Protein 7UJ2 (pdb70)

B-factor: mean 31.35, std 25.05, range [8.03, 172.97]

Foldseek 3Di:
DPVVVLVVLLVQLVVLLVLLVVLLVLLVVLQVLLVCAQWDQDPVRDTDGHWFACQVSVVVNLVSLVVSLVSLVPDDHVVLHVLSVQLNVLSVVLSVLLVVVCVQRVDGGRGNLLVCLNGPCPCPPHSRNVSSVVSSVSSVVSNVVSVVSSVVSVVVVD/DVVVLVVLQVVLVVQLVLLVVLLVLLVVLQVLLVCAQWDADPVGDTDGNWQACQVSLVVNLVSLVVSLVSLVPHPPCVVLSVQLNVLSVVLSVLLVVVCVQRVDGRRGNVLSCLNRHAPPPPHSRNVSSVSSSVSSVVSSVVSVVSNVVSVVVVPDD

Structure (mmCIF, N/CA/C/O backbone):
data_7UJ2
#
_entry.id   7UJ2
#
_cell.length_a   42.931
_cell.length_b   44.085
_cell.length_c   68.806
_cell.angle_alpha   90.000
_cell.angle_beta   103.830
_cell.angle_gamma   90.000
#
_symmetry.space_group_name_H-M   'P 1 21 1'
#
loop_
_entity.id
_entity.type
_entity.pdbx_description
1 polymer 'Outer surface protein C'
2 non-polymer 'CHLORIDE ION'
3 non-polymer 1,2-ETHANEDIOL
4 water water
#
loop_
_atom_site.group_PDB
_atom_site.id
_atom_site.type_symbol
_atom_site.label_atom_id
_atom_site.label_alt_id
_atom_site.label_comp_id
_atom_site.label_asym_id
_atom_site.label_entity_id
_atom_site.label_seq_id
_atom_site.pdbx_PDB_ins_code
_atom_site.Cartn_x
_atom_site.Cartn_y
_atom_site.Cartn_z
_atom_site.occupancy
_atom_site.B_iso_or_equiv
_atom_site.auth_seq_id
_atom_site.auth_comp_id
_atom_site.auth_asym_id
_atom_site.auth_atom_id
_atom_site.pdbx_PDB_model_num
ATOM 1 N N . PRO A 1 3 ? -43.851 -18.837 4.535 1.00 78.66 40 PRO A N 1
ATOM 2 C CA . PRO A 1 3 ? -42.466 -18.628 4.112 1.00 67.30 40 PRO A CA 1
ATOM 3 C C . PRO A 1 3 ? -41.644 -17.952 5.199 1.00 59.65 40 PRO A C 1
ATOM 4 O O . PRO A 1 3 ? -42.001 -16.855 5.624 1.00 60.45 40 PRO A O 1
ATOM 15 N N . ASN A 1 4 ? -40.584 -18.599 5.669 1.00 59.95 41 ASN A N 1
ATOM 16 C CA . ASN A 1 4 ? -39.688 -17.969 6.639 1.00 53.05 41 ASN A CA 1
ATOM 17 C C . ASN A 1 4 ? -38.859 -16.925 5.901 1.00 45.28 41 ASN A C 1
ATOM 18 O O . ASN A 1 4 ? -37.876 -17.250 5.234 1.00 34.34 41 ASN A O 1
ATOM 29 N N . LEU A 1 5 ? -39.261 -15.656 6.027 1.00 44.62 42 LEU A N 1
ATOM 30 C CA . LEU A 1 5 ? -38.663 -14.600 5.218 1.00 33.65 42 LEU A CA 1
ATOM 31 C C . LEU A 1 5 ? -37.238 -14.282 5.649 1.00 27.39 42 LEU A C 1
ATOM 32 O O . LEU A 1 5 ? -36.425 -13.898 4.814 1.00 25.89 42 LEU A O 1
ATOM 48 N N . THR A 1 6 ? -36.898 -14.442 6.926 1.00 29.52 43 THR A N 1
ATOM 49 C CA . THR A 1 6 ? -35.516 -14.208 7.339 1.00 27.81 43 THR A CA 1
ATOM 50 C C . THR A 1 6 ? -34.574 -15.205 6.677 1.00 28.88 43 THR A C 1
ATOM 51 O O . THR A 1 6 ? -33.532 -14.838 6.105 1.00 28.77 43 THR A O 1
ATOM 62 N N . GLU A 1 7 ? -34.928 -16.479 6.748 1.00 26.04 44 GLU A N 1
ATOM 63 C CA . GLU A 1 7 ? -34.082 -17.517 6.189 1.00 27.96 44 GLU A CA 1
ATOM 64 C C . GLU A 1 7 ? -34.063 -17.465 4.659 1.00 23.79 44 GLU A C 1
ATOM 65 O O . GLU A 1 7 ? -33.004 -17.647 4.059 1.00 26.45 44 GLU A O 1
ATOM 77 N N . ILE A 1 8 ? -35.208 -17.195 4.015 1.00 28.62 45 ILE A N 1
ATOM 78 C CA . ILE A 1 8 ? -35.193 -17.027 2.558 1.00 27.68 45 ILE A CA 1
ATOM 79 C C . ILE A 1 8 ? -34.313 -15.838 2.170 1.00 23.80 45 ILE A C 1
ATOM 80 O O . ILE A 1 8 ? -33.556 -15.895 1.200 1.00 24.66 45 ILE A O 1
ATOM 96 N N A SER A 1 9 ? -34.370 -14.749 2.936 0.44 25.13 46 SER A N 1
ATOM 97 N N B SER A 1 9 ? -34.389 -14.738 2.932 0.56 22.49 46 SER A N 1
ATOM 98 C CA A SER A 1 9 ? -33.524 -13.599 2.632 0.44 22.92 46 SER A CA 1
ATOM 99 C CA B SER A 1 9 ? -33.527 -13.580 2.691 0.56 24.06 46 SER A CA 1
ATOM 100 C C A SER A 1 9 ? -32.043 -13.965 2.668 0.44 23.31 46 SER A C 1
ATOM 101 C C B SER A 1 9 ? -32.054 -13.962 2.680 0.56 22.50 46 SER A C 1
ATOM 102 O O A SER A 1 9 ? -31.258 -13.525 1.816 0.44 19.92 46 SER A O 1
ATOM 103 O O B SER A 1 9 ? -31.285 -13.519 1.817 0.56 23.25 46 SER A O 1
ATOM 118 N N . LYS A 1 10 ? -31.634 -14.772 3.644 1.00 23.91 47 LYS A N 1
ATOM 119 C CA . LYS A 1 10 ? -30.243 -15.185 3.700 1.00 21.00 47 LYS A CA 1
ATOM 120 C C . LYS A 1 10 ? -29.885 -16.093 2.537 1.00 22.47 47 LYS A C 1
ATOM 121 O O . LYS A 1 10 ? -28.804 -15.964 1.969 1.00 22.89 47 LYS A O 1
ATOM 140 N N . LYS A 1 11 ? -30.781 -17.002 2.150 1.00 24.89 48 LYS A N 1
ATOM 141 C CA . LYS A 1 11 ? -30.488 -17.841 0.988 1.00 24.48 48 LYS A CA 1
ATOM 142 C C . LYS A 1 11 ? -30.340 -17.001 -0.278 1.00 21.89 48 LYS A C 1
ATOM 143 O O . LYS A 1 11 ? -29.476 -17.274 -1.138 1.00 21.87 48 LYS A O 1
ATOM 162 N N . ILE A 1 12 ? -31.201 -15.993 -0.445 1.00 21.00 49 ILE A N 1
ATOM 163 C CA . ILE A 1 12 ? -31.081 -15.129 -1.625 1.00 19.34 49 ILE A CA 1
ATOM 164 C C . ILE A 1 12 ? -29.743 -14.399 -1.600 1.00 18.91 49 ILE A C 1
ATOM 165 O O . ILE A 1 12 ? -29.023 -14.352 -2.616 1.00 17.99 49 ILE A O 1
ATOM 181 N N . THR A 1 13 ? -29.388 -13.803 -0.453 1.00 21.16 50 THR A N 1
ATOM 182 C CA . THR A 1 13 ? -28.123 -13.067 -0.358 1.00 20.09 50 THR A CA 1
ATOM 183 C C . THR A 1 13 ? -26.937 -13.968 -0.677 1.00 19.53 50 THR A C 1
ATOM 184 O O . THR A 1 13 ? -26.029 -13.588 -1.427 1.00 21.83 50 THR A O 1
ATOM 195 N N . ASP A 1 14 ? -26.897 -15.150 -0.071 1.00 21.33 51 ASP A N 1
ATOM 196 C CA . ASP A 1 14 ? -25.772 -16.051 -0.303 1.00 21.03 51 ASP A CA 1
ATOM 197 C C . ASP A 1 14 ? -25.733 -16.530 -1.748 1.00 21.73 51 ASP A C 1
ATOM 198 O O . ASP A 1 14 ? -24.656 -16.600 -2.347 1.00 20.97 51 ASP A O 1
ATOM 207 N N . SER A 1 15 ? -26.890 -16.884 -2.321 1.00 21.01 52 SER A N 1
ATOM 208 C CA . SER A 1 15 ? -26.898 -17.321 -3.719 1.00 20.92 52 SER A CA 1
ATOM 209 C C . SER A 1 15 ? -26.484 -16.183 -4.645 1.00 19.65 52 SER A C 1
ATOM 210 O O . SER A 1 15 ? -25.785 -16.416 -5.633 1.00 20.88 52 SER A O 1
ATOM 218 N N . ASN A 1 16 ? -26.876 -14.942 -4.354 1.00 18.99 53 ASN A N 1
ATOM 219 C CA . ASN A 1 16 ? -26.451 -13.832 -5.207 1.00 20.33 53 ASN A CA 1
ATOM 220 C C . ASN A 1 16 ? -24.945 -13.664 -5.132 1.00 24.56 53 ASN A C 1
ATOM 221 O O . ASN A 1 16 ? -24.287 -13.374 -6.137 1.00 21.40 53 ASN A O 1
ATOM 232 N N . ALA A 1 17 ? -24.374 -13.834 -3.934 1.00 20.74 54 ALA A N 1
ATOM 233 C CA . ALA A 1 17 ? -22.938 -13.660 -3.784 1.00 19.72 54 ALA A CA 1
ATOM 234 C C . ALA A 1 17 ? -22.151 -14.709 -4.571 1.00 20.42 54 ALA A C 1
ATOM 235 O O . ALA A 1 17 ? -21.117 -14.385 -5.178 1.00 21.21 54 ALA A O 1
ATOM 242 N N . VAL A 1 18 ? -22.595 -15.969 -4.555 1.00 19.50 55 VAL A N 1
ATOM 243 C CA . VAL A 1 18 ? -21.963 -16.990 -5.392 1.00 20.72 55 VAL A CA 1
ATOM 244 C C . VAL A 1 18 ? -22.105 -16.644 -6.859 1.00 22.42 55 VAL A C 1
ATOM 245 O O . VAL A 1 18 ? -21.147 -16.726 -7.630 1.00 19.53 55 VAL A O 1
ATOM 258 N N . LEU A 1 19 ? -23.316 -16.298 -7.276 1.00 23.06 56 LEU A N 1
ATOM 259 C CA . LEU A 1 19 ? -23.553 -16.036 -8.679 1.00 21.09 56 LEU A CA 1
ATOM 260 C C . LEU A 1 19 ? -22.723 -14.857 -9.154 1.00 19.01 56 LEU A C 1
ATOM 261 O O . LEU A 1 19 ? -22.175 -14.889 -10.267 1.00 22.37 56 LEU A O 1
ATOM 277 N N . LEU A 1 20 ? -22.556 -13.832 -8.324 1.00 19.40 57 LEU A N 1
ATOM 278 C CA . LEU A 1 20 ? -21.723 -12.695 -8.706 1.00 20.81 57 LEU A CA 1
ATOM 279 C C . LEU A 1 20 ? -20.288 -13.127 -8.956 1.00 19.56 57 LEU A C 1
ATOM 280 O O . LEU A 1 20 ? -19.638 -12.673 -9.909 1.00 19.40 57 LEU A O 1
ATOM 296 N N . ALA A 1 21 ? -19.763 -13.984 -8.092 1.00 18.15 58 ALA A N 1
ATOM 297 C CA . ALA A 1 21 ? -18.387 -14.427 -8.247 1.00 18.95 58 ALA A CA 1
ATOM 298 C C . ALA A 1 21 ? -18.226 -15.295 -9.488 1.00 16.58 58 ALA A C 1
ATOM 299 O O . ALA A 1 21 ? -17.229 -15.179 -10.210 1.00 18.61 58 ALA A O 1
ATOM 306 N N . VAL A 1 22 ? -19.210 -16.153 -9.771 1.00 17.24 59 VAL A N 1
ATOM 307 C CA . VAL A 1 22 ? -19.189 -16.957 -10.986 1.00 15.76 59 VAL A CA 1
ATOM 308 C C . VAL A 1 22 ? -19.240 -16.056 -12.218 1.00 18.85 59 VAL A C 1
ATOM 309 O O . VAL A 1 22 ? -18.490 -16.268 -13.183 1.00 17.79 59 VAL A O 1
ATOM 322 N N . LYS A 1 23 ? -20.093 -15.023 -12.200 1.00 17.01 60 LYS A N 1
ATOM 323 C CA . LYS A 1 23 ? -20.217 -14.112 -13.334 1.00 19.08 60 LYS A CA 1
ATOM 324 C C . LYS A 1 23 ? -18.899 -13.381 -13.580 1.00 16.59 60 LYS A C 1
ATOM 325 O O . LYS A 1 23 ? -18.521 -13.091 -14.727 1.00 18.40 60 LYS A O 1
ATOM 344 N N . GLU A 1 24 ? -18.199 -13.027 -12.510 1.00 16.17 61 GLU A N 1
ATOM 345 C CA . GLU A 1 24 ? -16.908 -12.362 -12.688 1.00 16.37 61 GLU A CA 1
ATOM 346 C C . GLU A 1 24 ? -15.902 -13.293 -13.362 1.00 14.36 61 GLU A C 1
ATOM 347 O O . GLU A 1 24 ? -15.177 -12.885 -14.276 1.00 15.70 61 GLU A O 1
ATOM 359 N N . VAL A 1 25 ? -15.864 -14.569 -12.952 1.00 15.37 62 VAL A N 1
ATOM 360 C CA . VAL A 1 25 ? -14.964 -15.513 -13.613 1.00 17.42 62 VAL A CA 1
ATOM 361 C C . VAL A 1 25 ? -15.367 -15.728 -15.068 1.00 15.01 62 VAL A C 1
ATOM 362 O O . VAL A 1 25 ? -14.496 -15.818 -15.956 1.00 14.82 62 VAL A O 1
ATOM 375 N N . GLU A 1 26 ? -16.672 -15.820 -15.368 1.00 15.33 63 GLU A N 1
ATOM 376 C CA . GLU A 1 26 ? -17.112 -15.982 -16.759 1.00 20.25 63 GLU A CA 1
ATOM 377 C C . GLU A 1 26 ? -16.687 -14.793 -17.612 1.00 16.37 63 GLU A C 1
ATOM 378 O O . GLU A 1 26 ? -16.290 -14.957 -18.783 1.00 18.15 63 GLU A O 1
ATOM 390 N N . ALA A 1 27 ? -16.741 -13.597 -17.046 1.00 14.80 64 ALA A N 1
ATOM 391 C CA . ALA A 1 27 ? -16.357 -12.408 -17.776 1.00 14.46 64 ALA A CA 1
ATOM 392 C C . ALA A 1 27 ? -14.859 -12.401 -18.019 1.00 13.23 64 ALA A C 1
ATOM 393 O O . ALA A 1 27 ? -14.404 -11.962 -19.072 1.00 15.10 64 ALA A O 1
ATOM 400 N N . LEU A 1 28 ? -14.074 -12.868 -17.051 1.00 13.91 65 LEU A N 1
ATOM 401 C CA . LEU A 1 28 ? -12.643 -12.969 -17.307 1.00 12.96 65 LEU A CA 1
ATOM 402 C C . LEU A 1 28 ? -12.362 -13.952 -18.428 1.00 14.19 65 LEU A C 1
ATOM 403 O O . LEU A 1 28 ? -11.459 -13.721 -19.242 1.00 15.35 65 LEU A O 1
ATOM 419 N N . LEU A 1 29 ? -13.097 -15.054 -18.492 1.00 15.49 66 LEU A N 1
ATOM 420 C CA . LEU A 1 29 ? -12.956 -15.966 -19.626 1.00 15.12 66 LEU A CA 1
ATOM 421 C C . LEU A 1 29 ? -13.336 -15.280 -20.930 1.00 16.48 66 LEU A C 1
ATOM 422 O O . LEU A 1 29 ? -12.634 -15.432 -21.956 1.00 15.97 66 LEU A O 1
ATOM 438 N N . SER A 1 30 ? -14.413 -14.489 -20.925 1.00 14.46 67 SER A N 1
ATOM 439 C CA . SER A 1 30 ? -14.804 -13.726 -22.101 1.00 15.97 67 SER A CA 1
ATOM 440 C C . SER A 1 30 ? -13.694 -12.800 -22.552 1.00 13.92 67 SER A C 1
ATOM 441 O O . SER A 1 30 ? -13.477 -12.615 -23.756 1.00 16.87 67 SER A O 1
ATOM 449 N N . SER A 1 31 ? -12.939 -12.240 -21.603 1.00 14.13 68 SER A N 1
ATOM 450 C CA . SER A 1 31 ? -11.871 -11.326 -21.974 1.00 12.04 68 SER A CA 1
ATOM 451 C C . SER A 1 31 ? -10.791 -12.052 -22.757 1.00 11.92 68 SER A C 1
ATOM 452 O O . SER A 1 31 ? -10.169 -11.440 -23.653 1.00 11.92 68 SER A O 1
ATOM 460 N N . ILE A 1 32 ? -10.556 -13.334 -22.461 1.00 11.25 69 ILE A N 1
ATOM 461 C CA . ILE A 1 32 ? -9.572 -14.112 -23.235 1.00 10.94 69 ILE A CA 1
ATOM 462 C C . ILE A 1 32 ? -10.066 -14.333 -24.651 1.00 12.00 69 ILE A C 1
ATOM 463 O O . ILE A 1 32 ? -9.249 -14.300 -25.589 1.00 10.91 69 ILE A O 1
ATOM 479 N N . ASP A 1 33 ? -11.358 -14.536 -24.859 1.00 13.28 70 ASP A N 1
ATOM 480 C CA . ASP A 1 33 ? -11.893 -14.602 -26.222 1.00 13.13 70 ASP A CA 1
ATOM 481 C C . ASP A 1 33 ? -11.665 -13.277 -26.986 1.00 12.93 70 ASP A C 1
ATOM 482 O O . ASP A 1 33 ? -11.396 -13.286 -28.193 1.00 15.45 70 ASP A O 1
ATOM 491 N N . GLU A 1 34 ? -11.803 -12.136 -26.299 1.00 14.39 71 GLU A N 1
ATOM 492 C CA . GLU A 1 34 ? -11.486 -10.859 -26.920 1.00 12.96 71 GLU A CA 1
ATOM 493 C C . GLU A 1 34 ? -10.017 -10.759 -27.256 1.00 15.32 71 GLU A C 1
ATOM 494 O O . GLU A 1 34 ? -9.643 -10.234 -28.328 1.00 16.32 71 GLU A O 1
ATOM 506 N N . LEU A 1 35 ? -9.137 -11.187 -26.341 1.00 13.53 72 LEU A N 1
ATOM 507 C CA . LEU A 1 35 ? -7.720 -11.172 -26.649 1.00 12.93 72 LEU A CA 1
ATOM 508 C C . LEU A 1 35 ? -7.448 -11.973 -27.900 1.00 13.38 72 LEU A C 1
ATOM 509 O O . LEU A 1 35 ? -6.554 -11.640 -28.699 1.00 13.83 72 LEU A O 1
ATOM 525 N N . ALA A 1 36 ? -8.141 -13.083 -28.073 1.00 11.68 73 ALA A N 1
ATOM 526 C CA . ALA A 1 36 ? -7.851 -13.928 -29.217 1.00 12.03 73 ALA A CA 1
ATOM 527 C C . ALA A 1 36 ? -8.163 -13.198 -30.525 1.00 13.41 73 ALA A C 1
ATOM 528 O O . ALA A 1 36 ? -7.530 -13.497 -31.532 1.00 12.67 73 ALA A O 1
ATOM 535 N N . LYS A 1 37 ? -9.098 -12.253 -30.521 1.00 13.36 74 LYS A N 1
ATOM 536 C CA . LYS A 1 37 ? -9.407 -11.450 -31.710 1.00 12.38 74 LYS A CA 1
ATOM 537 C C . LYS A 1 37 ? -8.252 -10.532 -32.088 1.00 12.34 74 LYS A C 1
ATOM 538 O O . LYS A 1 37 ? -8.186 -10.076 -33.242 1.00 14.13 74 LYS A O 1
ATOM 557 N N . ALA A 1 38 ? -7.335 -10.283 -31.160 1.00 11.05 75 ALA A N 1
ATOM 558 C CA . ALA A 1 38 ? -6.209 -9.397 -31.386 1.00 10.85 75 ALA A CA 1
ATOM 559 C C . ALA A 1 38 ? -4.934 -10.124 -31.772 1.00 10.26 75 ALA A C 1
ATOM 560 O O . ALA A 1 38 ? -3.904 -9.462 -31.987 1.00 10.17 75 ALA A O 1
ATOM 567 N N . ILE A 1 39 ? -4.991 -11.447 -31.912 1.00 9.05 76 ILE A N 1
ATOM 568 C CA . ILE A 1 39 ? -3.824 -12.189 -32.378 1.00 8.95 76 ILE A CA 1
ATOM 569 C C . ILE A 1 39 ? -3.374 -11.648 -33.725 1.00 10.00 76 ILE A C 1
ATOM 570 O O . ILE A 1 39 ? -4.178 -11.532 -34.652 1.00 10.71 76 ILE A O 1
ATOM 586 N N . GLY A 1 40 ? -2.097 -11.295 -33.822 1.00 11.50 77 GLY A N 1
ATOM 587 C CA . GLY A 1 40 ? -1.541 -10.802 -35.070 1.00 11.28 77 GLY A CA 1
ATOM 588 C C . GLY A 1 40 ? -2.069 -9.456 -35.487 1.00 11.58 77 GLY A C 1
ATOM 589 O O . GLY A 1 40 ? -2.074 -9.149 -36.709 1.00 12.79 77 GLY A O 1
ATOM 593 N N . LYS A 1 41 ? -2.535 -8.666 -34.538 1.00 10.18 78 LYS A N 1
ATOM 594 C CA . LYS A 1 41 ? -3.152 -7.374 -34.826 1.00 9.63 78 LYS A CA 1
ATOM 595 C C . LYS A 1 41 ? -2.499 -6.210 -34.075 1.00 9.59 78 LYS A C 1
ATOM 596 O O . LYS A 1 41 ? -1.743 -6.352 -33.110 1.00 11.62 78 LYS A O 1
ATOM 615 N N . LYS A 1 42 ? -2.792 -5.013 -34.592 1.00 10.43 79 LYS A N 1
ATOM 616 C CA . LYS A 1 42 ? -2.391 -3.736 -34.028 1.00 10.40 79 LYS A CA 1
ATOM 617 C C . LYS A 1 42 ? -3.569 -2.770 -34.176 1.00 10.87 79 LYS A C 1
ATOM 618 O O . LYS A 1 42 ? -4.416 -2.885 -35.067 1.00 12.86 79 LYS A O 1
ATOM 637 N N . ILE A 1 43 ? -3.593 -1.769 -33.305 1.00 11.82 80 ILE A N 1
ATOM 638 C CA . ILE A 1 43 ? -4.576 -0.691 -33.388 1.00 11.79 80 ILE A CA 1
ATOM 639 C C . ILE A 1 43 ? -4.235 0.255 -34.532 1.00 12.82 80 ILE A C 1
ATOM 640 O O . ILE A 1 43 ? -3.172 0.873 -34.553 1.00 15.19 80 ILE A O 1
ATOM 656 N N . LYS A 1 44 ? -5.151 0.416 -35.454 1.00 13.70 81 LYS A N 1
ATOM 657 C CA . LYS A 1 44 ? -5.002 1.368 -36.540 1.00 18.57 81 LYS A CA 1
ATOM 658 C C . LYS A 1 44 ? -5.613 2.720 -36.186 1.00 14.98 81 LYS A C 1
ATOM 659 O O . LYS A 1 44 ? -6.462 2.844 -35.302 1.00 17.54 81 LYS A O 1
ATOM 678 N N . ASN A 1 45 ? -5.174 3.742 -36.929 1.00 19.83 82 ASN A N 1
ATOM 679 C CA . ASN A 1 45 ? -5.617 5.108 -36.673 1.00 25.76 82 ASN A CA 1
ATOM 680 C C . ASN A 1 45 ? -7.116 5.267 -36.898 1.00 20.78 82 ASN A C 1
ATOM 681 O O . ASN A 1 45 ? -7.751 6.159 -36.308 1.00 25.81 82 ASN A O 1
ATOM 692 N N . ASP A 1 46 ? -7.682 4.429 -37.782 1.00 19.36 83 ASP A N 1
ATOM 693 C CA . ASP A 1 46 ? -9.109 4.476 -38.072 1.00 21.07 83 ASP A CA 1
ATOM 694 C C . ASP A 1 46 ? -9.950 3.712 -37.053 1.00 19.38 83 ASP A C 1
ATOM 695 O O . ASP A 1 46 ? -11.166 3.720 -37.195 1.00 20.29 83 ASP A O 1
ATOM 704 N N . GLY A 1 47 ? -9.351 3.157 -35.991 1.00 18.33 84 GLY A N 1
ATOM 705 C CA . GLY A 1 47 ? -10.055 2.442 -34.96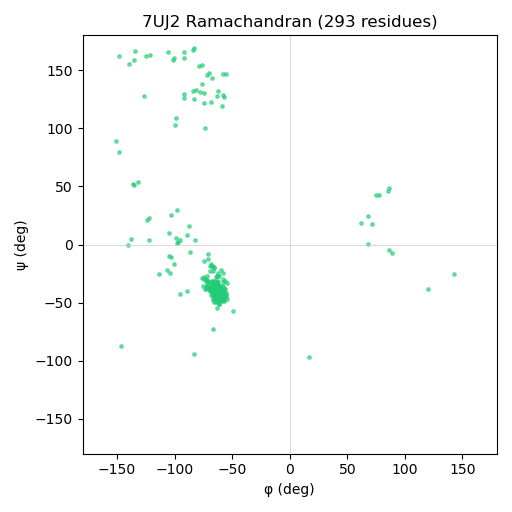5 1.00 19.61 84 GLY A CA 1
ATOM 706 C C . GLY A 1 47 ? -10.282 0.983 -35.248 1.00 15.11 84 GLY A C 1
ATOM 707 O O . GLY A 1 47 ? -10.833 0.265 -34.390 1.00 15.59 84 GLY A O 1
ATOM 711 N N . SER A 1 48 ? -9.910 0.510 -36.436 1.00 15.87 85 SER A N 1
ATOM 712 C CA . SER A 1 48 ? -9.952 -0.925 -36.707 1.00 14.21 85 SER A CA 1
ATOM 713 C C . SER A 1 48 ? -8.702 -1.618 -36.188 1.00 13.16 85 SER A C 1
ATOM 714 O O . SER A 1 48 ? -7.726 -0.964 -35.815 1.00 15.56 85 SER A O 1
ATOM 722 N N . LEU A 1 49 ? -8.728 -2.950 -36.178 1.00 14.34 86 LEU A N 1
ATOM 723 C CA . LEU A 1 49 ? -7.513 -3.720 -35.974 1.00 13.60 86 LEU A CA 1
ATOM 724 C C . LEU A 1 49 ? -6.871 -4.050 -37.311 1.00 17.41 86 LEU A C 1
ATOM 725 O O . LEU A 1 49 ? -7.539 -4.564 -38.220 1.00 19.64 86 LEU A O 1
ATOM 741 N N . GLY A 1 50 ? -5.619 -3.702 -37.438 1.00 16.32 87 GLY A N 1
ATOM 742 C CA . GLY A 1 50 ? -4.844 -3.996 -38.632 1.00 16.04 87 GLY A CA 1
ATOM 743 C C . GLY A 1 50 ? -3.954 -5.199 -38.426 1.00 11.92 87 GLY A C 1
ATOM 744 O O . GLY A 1 50 ? -3.618 -5.532 -37.306 1.00 13.77 87 GLY A O 1
ATOM 748 N N . ASP A 1 51 ? -3.522 -5.798 -39.547 1.00 16.39 88 ASP A N 1
ATOM 749 C CA . ASP A 1 51 ? -2.682 -6.984 -39.485 1.00 16.17 88 ASP A CA 1
ATOM 750 C C . ASP A 1 51 ? -1.253 -6.625 -39.166 1.00 13.56 88 ASP A C 1
ATOM 751 O O . ASP A 1 51 ? -0.675 -5.724 -39.782 1.00 18.06 88 ASP A O 1
ATOM 760 N N . GLU A 1 52 ? -0.673 -7.332 -38.184 1.00 14.75 89 GLU A N 1
ATOM 761 C CA . GLU A 1 52 ? 0.763 -7.304 -37.927 1.00 14.62 89 GLU A CA 1
ATOM 762 C C . GLU A 1 52 ? 1.109 -8.665 -37.317 1.00 14.08 89 GLU A C 1
ATOM 763 O O . GLU A 1 52 ? 1.090 -8.853 -36.103 1.00 15.40 89 GLU A O 1
ATOM 775 N N . ALA A 1 53 ? 1.422 -9.604 -38.179 1.00 14.97 90 ALA A N 1
ATOM 776 C CA . ALA A 1 53 ? 1.534 -10.993 -37.763 1.00 14.47 90 ALA A CA 1
ATOM 777 C C . ALA A 1 53 ? 2.773 -11.252 -36.917 1.00 15.26 90 ALA A C 1
ATOM 778 O O . ALA A 1 53 ? 3.827 -10.658 -37.093 1.00 15.80 90 ALA A O 1
ATOM 785 N N . ASN A 1 54 ? 2.616 -12.171 -35.981 1.00 12.77 91 ASN A N 1
ATOM 786 C CA . ASN A 1 54 ? 3.700 -12.937 -35.377 1.00 13.11 91 ASN A CA 1
ATOM 787 C C . ASN A 1 54 ? 4.480 -12.141 -34.329 1.00 11.69 91 ASN A C 1
ATOM 788 O O . ASN A 1 54 ? 5.680 -12.325 -34.178 1.00 13.22 91 ASN A O 1
ATOM 799 N N . HIS A 1 55 ? 3.771 -11.387 -33.477 1.00 11.43 92 HIS A N 1
ATOM 800 C CA . HIS A 1 55 ? 4.360 -10.727 -32.325 1.00 11.56 92 HIS A CA 1
ATOM 801 C C . HIS A 1 55 ? 3.458 -10.917 -31.123 1.00 12.04 92 HIS A C 1
ATOM 802 O O . HIS A 1 55 ? 3.073 -9.972 -30.434 1.00 11.73 92 HIS A O 1
ATOM 816 N N . ASN A 1 56 ? 3.086 -12.164 -30.844 1.00 9.67 93 ASN A N 1
ATOM 817 C CA . ASN A 1 56 ? 1.993 -12.417 -29.896 1.00 9.19 93 ASN A CA 1
ATOM 818 C C . ASN A 1 56 ? 2.430 -12.771 -28.472 1.00 11.02 93 ASN A C 1
ATOM 819 O O . ASN A 1 56 ? 1.549 -13.054 -27.621 1.00 10.67 93 ASN A O 1
ATOM 830 N N . GLU A 1 57 ? 3.710 -12.723 -28.146 1.00 11.08 94 GLU A N 1
ATOM 831 C CA . GLU A 1 57 ? 4.175 -13.188 -26.831 1.00 10.00 94 GLU A CA 1
ATOM 832 C C . GLU A 1 57 ? 3.531 -12.432 -25.650 1.00 11.52 94 GLU A C 1
ATOM 833 O O . GLU A 1 57 ? 3.105 -13.064 -24.667 1.00 11.65 94 GLU A O 1
ATOM 845 N N . SER A 1 58 ? 3.479 -11.096 -25.685 1.00 10.66 95 SER A N 1
ATOM 846 C CA . SER A 1 58 ? 2.929 -10.387 -24.535 1.00 9.82 95 SER A CA 1
ATOM 847 C C . SER A 1 58 ? 1.416 -10.463 -24.491 1.00 10.68 95 SER A C 1
ATOM 848 O O . SER A 1 58 ? 0.845 -10.497 -23.383 1.00 10.61 95 SER A O 1
ATOM 856 N N . LEU A 1 59 ? 0.744 -10.581 -25.638 1.00 10.94 96 LEU A N 1
ATOM 857 C CA . LEU A 1 59 ? -0.675 -10.910 -25.636 1.00 10.03 96 LEU A CA 1
ATOM 858 C C . LEU A 1 59 ? -0.943 -12.234 -24.933 1.00 9.30 96 LEU A C 1
ATOM 859 O O . LEU A 1 59 ? -1.849 -12.322 -24.083 1.00 10.20 96 LEU A O 1
ATOM 875 N N . LEU A 1 60 ? -0.137 -13.252 -25.210 1.00 9.60 97 LEU A N 1
ATOM 876 C CA . LEU A 1 60 ? -0.340 -14.527 -24.530 1.00 11.11 97 LEU A CA 1
ATOM 877 C C . LEU A 1 60 ? 0.051 -14.460 -23.070 1.00 8.72 97 LEU A C 1
ATOM 878 O O . LEU A 1 60 ? -0.603 -15.132 -22.248 1.00 10.53 97 LEU A O 1
ATOM 894 N N . ALA A 1 61 ? 1.038 -13.641 -22.698 1.00 10.60 98 ALA A N 1
ATOM 895 C CA . ALA A 1 61 ? 1.344 -13.461 -21.290 1.00 10.88 98 ALA A CA 1
ATOM 896 C C . ALA A 1 61 ? 0.144 -12.825 -20.584 1.00 10.31 98 ALA A C 1
ATOM 897 O O . ALA A 1 61 ? -0.106 -13.124 -19.416 1.00 10.72 98 ALA A O 1
ATOM 904 N N . GLY A 1 62 ? -0.593 -11.961 -21.289 1.00 10.00 99 GLY A N 1
ATOM 905 C CA . GLY A 1 62 ? -1.811 -11.404 -20.708 1.00 9.38 99 GLY A CA 1
ATOM 906 C C . GLY A 1 62 ? -2.870 -12.450 -20.509 1.00 11.55 99 GLY A C 1
ATOM 907 O O . GLY A 1 62 ? -3.539 -12.468 -19.475 1.00 12.43 99 GLY A O 1
ATOM 911 N N . ALA A 1 63 ? -3.061 -13.326 -21.489 1.00 10.55 100 ALA A N 1
ATOM 912 C CA . ALA A 1 63 ? -4.026 -14.411 -21.311 1.00 11.19 100 ALA A CA 1
ATOM 913 C C . ALA A 1 63 ? -3.629 -15.281 -20.120 1.00 11.01 100 ALA A C 1
ATOM 914 O O . ALA A 1 63 ? -4.505 -15.687 -19.304 1.00 11.02 100 ALA A O 1
ATOM 921 N N . TYR A 1 64 ? -2.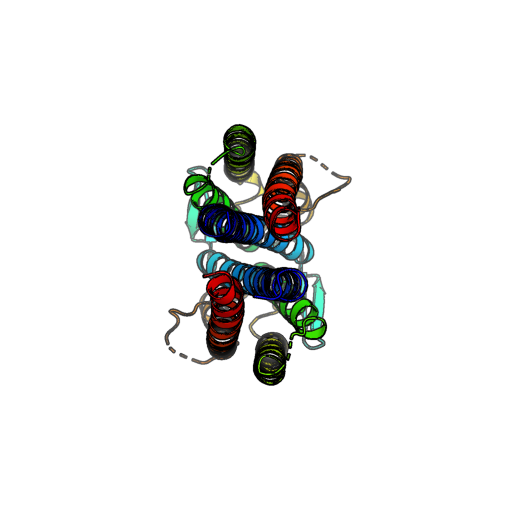334 -15.543 -19.969 1.00 10.73 101 TYR A N 1
ATOM 922 C CA . TYR A 1 64 ? -1.832 -16.359 -18.865 1.00 12.90 101 TYR A CA 1
ATOM 923 C C . TYR A 1 64 ? -2.109 -15.690 -17.519 1.00 13.23 101 TYR A C 1
ATOM 924 O O . TYR A 1 64 ? -2.587 -16.338 -16.571 1.00 12.84 101 TYR A O 1
ATOM 942 N N A THR A 1 65 ? -1.837 -14.403 -17.422 0.69 10.46 102 THR A N 1
ATOM 943 N N B THR A 1 65 ? -1.830 -14.384 -17.408 0.31 11.95 102 THR A N 1
ATOM 944 C CA A THR A 1 65 ? -2.095 -13.682 -16.178 0.69 11.63 102 THR A CA 1
ATOM 945 C CA B THR A 1 65 ? -2.106 -13.686 -16.148 0.31 10.92 102 THR A CA 1
ATOM 946 C C A THR A 1 65 ? -3.577 -13.698 -15.837 0.69 11.99 102 THR A C 1
ATOM 947 C C B THR A 1 65 ? -3.591 -13.719 -15.827 0.31 12.82 102 THR A C 1
ATOM 948 O O A THR A 1 65 ? -3.945 -13.901 -14.661 0.69 14.68 102 THR A O 1
ATOM 949 O O B THR A 1 65 ? -3.974 -13.929 -14.665 0.31 13.47 102 THR A O 1
ATOM 970 N N . ILE A 1 66 ? -4.446 -13.545 -16.836 1.00 11.25 103 ILE A N 1
ATOM 971 C CA . ILE A 1 66 ? -5.887 -13.643 -16.578 1.00 10.79 103 ILE A CA 1
ATOM 972 C C . ILE A 1 66 ? -6.232 -15.054 -16.087 1.00 11.89 103 ILE A C 1
ATOM 973 O O . ILE A 1 66 ? -7.019 -15.213 -15.135 1.00 12.05 103 ILE A O 1
ATOM 989 N N . SER A 1 67 ? -5.609 -16.084 -16.678 1.00 12.28 104 SER A N 1
ATOM 990 C CA . SER A 1 67 ? -5.900 -17.463 -16.288 1.00 11.38 104 SER A CA 1
ATOM 991 C C . SER A 1 67 ? -5.533 -17.706 -14.826 1.00 12.63 104 SER A C 1
ATOM 992 O O . SER A 1 67 ? -6.252 -18.446 -14.125 1.00 12.62 104 SER A O 1
ATOM 1000 N N . THR A 1 68 ? -4.445 -17.113 -14.331 1.00 13.56 105 THR A N 1
ATOM 1001 C CA . THR A 1 68 ? -4.082 -17.352 -12.928 1.00 14.01 105 THR A CA 1
ATOM 1002 C C . THR A 1 68 ? -5.025 -16.613 -11.986 1.00 15.47 105 THR A C 1
ATOM 1003 O O . THR A 1 68 ? -5.304 -17.098 -10.870 1.00 16.21 105 THR A O 1
ATOM 1014 N N . LEU A 1 69 ? -5.570 -15.473 -12.431 1.00 12.99 106 LEU A N 1
ATOM 1015 C CA . LEU A 1 69 ? -6.585 -14.766 -11.660 1.00 13.27 106 LEU A CA 1
ATOM 1016 C C . LEU A 1 69 ? -7.871 -15.582 -11.569 1.00 13.30 106 LEU A C 1
ATOM 1017 O O . LEU A 1 69 ? -8.503 -15.681 -10.500 1.00 14.50 106 LEU A O 1
ATOM 1033 N N . ILE A 1 70 ? -8.267 -16.211 -12.670 1.00 13.12 107 ILE A N 1
ATOM 1034 C CA . ILE A 1 70 ? -9.419 -17.105 -12.639 1.00 13.60 107 ILE A CA 1
ATOM 1035 C C . ILE A 1 70 ? -9.214 -18.204 -11.598 1.00 11.39 107 ILE A C 1
ATOM 1036 O O . ILE A 1 70 ? -10.104 -18.496 -10.775 1.00 13.68 107 ILE A O 1
ATOM 1052 N N . THR A 1 71 ? -8.047 -18.834 -11.609 1.00 13.74 108 THR A N 1
ATOM 1053 C CA . THR A 1 71 ? -7.781 -19.891 -10.645 1.00 13.31 108 THR A CA 1
ATOM 1054 C C . THR A 1 71 ? -7.862 -19.362 -9.224 1.00 15.30 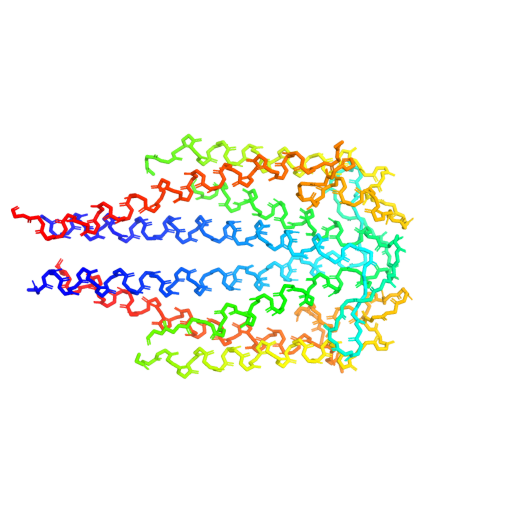108 THR A C 1
ATOM 1055 O O . THR A 1 71 ? -8.397 -20.038 -8.331 1.00 16.25 108 THR A O 1
ATOM 1066 N N . GLN A 1 72 ? -7.309 -18.173 -8.963 1.00 16.05 109 GLN A N 1
ATOM 1067 C CA . GLN A 1 72 ? -7.355 -17.626 -7.610 1.00 17.54 109 GLN A CA 1
ATOM 1068 C C . GLN A 1 72 ? -8.791 -17.371 -7.153 1.00 15.83 109 GLN A C 1
ATOM 1069 O O . GLN A 1 72 ? -9.152 -17.691 -6.007 1.00 17.71 109 GLN A O 1
ATOM 1083 N N . LYS A 1 73 ? -9.648 -16.858 -8.052 1.00 17.07 110 LYS A N 1
ATOM 1084 C CA . LYS A 1 73 ? -11.047 -16.665 -7.681 1.00 16.81 110 LYS A CA 1
ATOM 1085 C C . LYS A 1 73 ? -11.729 -18.005 -7.388 1.00 15.61 110 LYS A C 1
ATOM 1086 O O . LYS A 1 73 ? -12.465 -18.128 -6.400 1.00 19.09 110 LYS A O 1
ATOM 1105 N N . LEU A 1 74 ? -11.466 -19.029 -8.209 1.00 16.04 111 LEU A N 1
ATOM 1106 C CA . LEU A 1 74 ? -12.121 -20.309 -7.972 1.00 14.51 111 LEU A CA 1
ATOM 1107 C C . LEU A 1 74 ? -11.563 -21.009 -6.731 1.00 19.36 111 LEU A C 1
ATOM 1108 O O . LEU A 1 74 ? -12.269 -21.821 -6.114 1.00 21.38 111 LEU A O 1
ATOM 1124 N N . SER A 1 75 ? -10.306 -20.729 -6.371 1.00 17.72 112 SER A N 1
ATOM 1125 C CA . SER A 1 75 ? -9.667 -21.313 -5.184 1.00 18.98 112 SER A CA 1
ATOM 1126 C C . SER A 1 75 ? -10.303 -20.847 -3.894 1.00 18.62 112 SER A C 1
ATOM 1127 O O . SER A 1 75 ? -10.188 -21.542 -2.875 1.00 20.42 112 SER A O 1
ATOM 1135 N N . LYS A 1 76 ? -10.974 -19.702 -3.924 1.00 19.54 113 LYS A N 1
ATOM 1136 C CA . LYS A 1 76 ? -11.597 -19.083 -2.773 1.00 26.22 113 LYS A CA 1
ATOM 1137 C C . LYS A 1 76 ? -13.101 -19.246 -2.759 1.00 20.07 113 LYS A C 1
ATOM 1138 O O . LYS A 1 76 ? -13.717 -19.076 -1.705 1.00 22.17 113 LYS A O 1
ATOM 1157 N N . LEU A 1 77 ? -13.715 -19.447 -3.906 1.00 21.13 114 LEU A N 1
ATOM 1158 C CA . LEU A 1 77 ? -15.169 -19.470 -3.987 1.00 21.16 114 LEU A CA 1
ATOM 1159 C C . LEU A 1 77 ? -15.734 -20.790 -3.453 1.00 21.81 114 LEU A C 1
ATOM 1160 O O . LEU A 1 77 ? -15.199 -21.863 -3.759 1.00 24.60 114 LEU A O 1
ATOM 1176 N N . ASN A 1 78 ? -16.829 -20.719 -2.690 1.00 24.09 115 ASN A N 1
ATOM 1177 C CA . ASN A 1 78 ? -17.584 -21.909 -2.306 1.00 25.63 115 ASN A CA 1
ATOM 1178 C C . ASN A 1 78 ? -19.059 -21.557 -2.177 1.00 31.37 115 ASN A C 1
ATOM 1179 O O . ASN A 1 78 ? -19.427 -20.387 -2.056 1.00 33.52 115 ASN A O 1
ATOM 1190 N N . GLY A 1 79 ? -19.898 -22.589 -2.196 1.00 37.28 116 GLY A N 1
ATOM 1191 C CA . GLY A 1 79 ? -21.327 -22.430 -1.979 1.00 45.95 116 GLY A CA 1
ATOM 1192 C C . GLY A 1 79 ? -21.949 -23.617 -1.260 1.00 48.04 116 GLY A C 1
ATOM 1193 O O . GLY A 1 79 ? -21.215 -24.489 -0.780 1.00 52.22 116 GLY A O 1
ATOM 1197 N N . GLU A 1 81 ? -23.433 -26.726 -1.078 1.00 45.65 118 GLU A N 1
ATOM 1198 C CA . GLU A 1 81 ? -24.026 -28.056 -1.232 1.00 60.77 118 GLU A CA 1
ATOM 1199 C C . GLU A 1 81 ? -23.640 -28.723 -2.563 1.00 53.03 118 GLU A C 1
ATOM 1200 O O . GLU A 1 81 ? -22.575 -29.343 -2.692 1.00 54.97 118 GLU A O 1
ATOM 1212 N N . GLY A 1 82 ? -24.515 -28.600 -3.555 1.00 38.33 119 GLY A N 1
ATOM 1213 C CA . GLY A 1 82 ? -24.265 -29.175 -4.858 1.00 44.72 119 GLY A CA 1
ATOM 1214 C C . GLY A 1 82 ? -23.486 -28.280 -5.792 1.00 40.61 119 GLY A C 1
ATOM 1215 O O . GLY A 1 82 ? -23.485 -28.518 -7.005 1.00 51.12 119 GLY A O 1
ATOM 1219 N N . LEU A 1 83 ? -22.826 -27.239 -5.270 1.00 36.38 120 LEU A N 1
ATOM 1220 C CA . LEU A 1 83 ? -21.875 -26.472 -6.065 1.00 30.94 120 LEU A CA 1
ATOM 1221 C C . LEU A 1 83 ? -20.431 -26.852 -5.795 1.00 22.54 120 LEU A C 1
ATOM 1222 O O . LEU A 1 83 ? -19.567 -26.552 -6.623 1.00 22.15 120 LEU A O 1
ATOM 1238 N N . LYS A 1 84 ? -20.164 -27.534 -4.684 1.00 28.28 121 LYS A N 1
ATOM 1239 C CA . LYS A 1 84 ? -18.792 -27.810 -4.269 1.00 40.66 121 LYS A CA 1
ATOM 1240 C C . LYS A 1 84 ? -18.030 -28.559 -5.356 1.00 21.39 121 LYS A C 1
ATOM 1241 O O . LYS A 1 84 ? -16.900 -28.185 -5.716 1.00 25.52 121 LYS A O 1
ATOM 1260 N N . GLU A 1 85 ? -18.639 -29.622 -5.896 1.00 28.15 122 GLU A N 1
ATOM 1261 C CA . GLU A 1 85 ? -17.985 -30.401 -6.948 1.00 28.81 122 GLU A CA 1
ATOM 1262 C C . GLU A 1 85 ? -17.799 -29.584 -8.218 1.00 21.72 122 GLU A C 1
ATOM 1263 O O . GLU A 1 85 ? -16.755 -29.669 -8.886 1.00 21.31 122 GLU A O 1
ATOM 1275 N N . LYS A 1 86 ? -18.790 -28.772 -8.586 1.00 22.23 123 LYS A N 1
ATOM 1276 C CA . LYS A 1 86 ? -18.641 -27.988 -9.808 1.00 18.88 123 LYS A CA 1
ATOM 1277 C C . LYS A 1 86 ? -17.550 -26.930 -9.681 1.00 17.77 123 LYS A C 1
ATOM 1278 O O . LYS A 1 86 ? -16.843 -26.637 -10.647 1.00 16.77 123 LYS A O 1
ATOM 1297 N N . ILE A 1 87 ? -17.393 -26.332 -8.501 1.00 18.78 124 ILE A N 1
ATOM 1298 C CA . ILE A 1 87 ? -16.336 -25.357 -8.316 1.00 17.34 124 ILE A CA 1
ATOM 1299 C C . ILE A 1 87 ? -14.971 -26.037 -8.401 1.00 16.76 124 ILE A C 1
ATOM 1300 O O . ILE A 1 87 ? -14.053 -25.535 -9.065 1.00 16.91 124 ILE A O 1
ATOM 1316 N N . ALA A 1 88 ? -14.830 -27.185 -7.699 1.00 18.94 125 ALA A N 1
ATOM 1317 C CA . ALA A 1 88 ? -13.545 -27.884 -7.737 1.00 21.05 125 ALA A CA 1
ATOM 1318 C C . ALA A 1 88 ? -13.196 -28.279 -9.159 1.00 18.41 125 ALA A C 1
ATOM 1319 O O . ALA A 1 88 ? -12.028 -28.214 -9.563 1.00 18.04 125 ALA A O 1
ATOM 1326 N N . ALA A 1 89 ? -14.193 -28.708 -9.928 1.00 17.73 126 ALA A N 1
ATOM 1327 C CA . ALA A 1 89 ? -13.945 -29.098 -11.310 1.00 18.80 126 ALA A CA 1
ATOM 1328 C C . ALA A 1 89 ? -13.481 -27.924 -12.154 1.00 17.74 126 ALA A C 1
ATOM 1329 O O . ALA A 1 89 ? -12.562 -28.045 -12.978 1.00 17.75 126 ALA A O 1
ATOM 1336 N N . ALA A 1 90 ? -14.131 -26.774 -11.992 1.00 15.78 127 ALA A N 1
ATOM 1337 C CA . ALA A 1 90 ? -13.726 -25.587 -12.716 1.00 15.54 127 ALA A CA 1
ATOM 1338 C C . ALA A 1 90 ? -12.320 -25.141 -12.317 1.00 16.23 127 ALA A C 1
ATOM 1339 O O . ALA A 1 90 ? -11.518 -24.731 -13.165 1.00 15.37 127 ALA A O 1
ATOM 1346 N N . LYS A 1 91 ? -12.000 -25.237 -11.026 1.00 16.70 128 LYS A N 1
ATOM 1347 C CA . LYS A 1 91 ? -10.658 -24.852 -10.577 1.00 15.98 128 LYS A CA 1
ATOM 1348 C C . LYS A 1 91 ? -9.604 -25.731 -11.236 1.00 14.02 128 LYS A C 1
ATOM 1349 O O . LYS A 1 91 ? -8.603 -25.216 -11.748 1.00 15.78 128 LYS A O 1
ATOM 1368 N N . LYS A 1 92 ? -9.845 -27.048 -11.269 1.00 15.46 129 LYS A N 1
ATOM 1369 C CA . LYS A 1 92 ? -8.924 -27.976 -11.936 1.00 19.06 129 LYS A CA 1
ATOM 1370 C C . LYS A 1 92 ? -8.753 -27.627 -13.401 1.00 16.42 129 LYS A C 1
ATOM 1371 O O . LYS A 1 92 ? -7.624 -27.592 -13.902 1.00 15.85 129 LYS A O 1
ATOM 1390 N N . CYS A 1 93 ? -9.867 -27.411 -14.121 1.00 14.34 130 CYS A N 1
ATOM 1391 C CA . CYS A 1 93 ? -9.789 -27.011 -15.534 1.00 15.61 130 CYS A CA 1
ATOM 1392 C C . CYS A 1 93 ? -8.995 -25.737 -15.727 1.00 15.42 130 CYS A C 1
ATOM 1393 O O . CYS A 1 93 ? -8.236 -25.601 -16.693 1.00 15.28 130 CYS A O 1
ATOM 1401 N N . SER A 1 94 ? -9.148 -24.789 -14.824 1.00 16.64 131 SER A N 1
ATOM 1402 C CA . SER A 1 94 ? -8.406 -23.541 -14.958 1.00 14.53 131 SER A CA 1
ATOM 1403 C C . SER A 1 94 ? -6.908 -23.770 -14.798 1.00 14.15 131 SER A C 1
ATOM 1404 O O . SER A 1 94 ? -6.091 -23.174 -15.517 1.00 13.95 131 SER A O 1
ATOM 1412 N N . GLU A 1 95 ? -6.522 -24.634 -13.863 1.00 14.72 132 GLU A N 1
ATOM 1413 C CA . GLU A 1 95 ? -5.126 -24.994 -13.703 1.00 16.26 132 GLU A CA 1
ATOM 1414 C C . GLU A 1 95 ? -4.595 -25.730 -14.927 1.00 13.69 132 GLU A C 1
ATOM 1415 O O . GLU A 1 95 ? -3.448 -25.505 -15.322 1.00 14.26 132 GLU A O 1
ATOM 1427 N N . GLU A 1 96 ? -5.397 -26.612 -15.546 1.00 14.11 133 GLU A N 1
ATOM 1428 C CA . GLU A 1 96 ? -4.900 -27.355 -16.709 1.00 15.17 133 GLU A CA 1
ATOM 1429 C C . GLU A 1 96 ? -4.661 -26.421 -17.884 1.00 14.06 133 GLU A C 1
ATOM 1430 O O . GLU A 1 96 ? -3.717 -26.635 -18.660 1.00 15.58 133 GLU A O 1
ATOM 1442 N N . PHE A 1 97 ? -5.482 -25.380 -18.015 1.00 12.00 134 PHE A N 1
ATOM 1443 C CA . PHE A 1 97 ? -5.272 -24.355 -19.028 1.00 13.28 134 PHE A CA 1
ATOM 1444 C C . PHE A 1 97 ? -3.953 -23.618 -18.794 1.00 13.61 134 PHE A C 1
ATOM 1445 O O . PHE A 1 97 ? -3.106 -23.563 -19.690 1.00 13.55 134 PHE A O 1
ATOM 1462 N N . SER A 1 98 ? -3.745 -23.063 -17.582 1.00 11.90 135 SER A N 1
ATOM 1463 C CA . SER A 1 98 ? -2.484 -22.386 -17.317 1.00 12.30 135 SER A CA 1
ATOM 1464 C C . SER A 1 98 ? -1.297 -23.312 -17.519 1.00 10.62 135 SER A C 1
ATOM 1465 O O . SER A 1 98 ? -0.261 -22.893 -18.065 1.00 12.89 135 SER A O 1
ATOM 1473 N N . THR A 1 99 ? -1.383 -24.556 -17.059 1.00 12.94 136 THR A N 1
ATOM 1474 C CA . THR A 1 99 ? -0.291 -25.508 -17.205 1.00 14.12 136 THR A CA 1
ATOM 1475 C C . THR A 1 99 ? 0.042 -25.774 -18.679 1.00 13.19 136 THR A C 1
ATOM 1476 O O . THR A 1 99 ? 1.213 -25.835 -19.049 1.00 15.56 136 THR A O 1
ATOM 1487 N N . LYS A 1 100 ? -0.980 -25.902 -19.527 1.00 12.94 137 LYS A N 1
ATOM 1488 C CA . LYS A 1 100 ? -0.743 -26.136 -20.949 1.00 14.25 137 LYS A CA 1
ATOM 1489 C C . LYS A 1 100 ? -0.015 -24.956 -21.565 1.00 12.54 137 LYS A C 1
ATOM 1490 O O . LYS A 1 100 ? 0.883 -25.139 -22.396 1.00 13.61 137 LYS A O 1
ATOM 1509 N N . LEU A 1 101 ? -0.404 -23.737 -21.207 1.00 13.18 138 LEU A N 1
ATOM 1510 C CA . LEU A 1 101 ? 0.299 -22.577 -21.760 1.00 12.23 138 LEU A CA 1
ATOM 1511 C C . LEU A 1 101 ? 1.769 -22.590 -21.352 1.00 12.63 138 LEU A C 1
ATOM 1512 O O . LEU A 1 101 ? 2.683 -22.421 -22.183 1.00 13.46 138 LEU A O 1
ATOM 1528 N N . LYS A 1 102 ? 2.043 -22.807 -20.073 1.00 12.65 139 LYS A N 1
ATOM 1529 C CA . LYS A 1 102 ? 3.414 -22.821 -19.568 1.00 15.83 139 LYS A CA 1
ATOM 1530 C C . LYS A 1 102 ? 4.233 -23.941 -20.202 1.00 14.34 139 LYS A C 1
ATOM 1531 O O . LYS A 1 102 ? 5.418 -23.761 -20.547 1.00 15.01 139 LYS A O 1
ATOM 1550 N N . ASP A 1 103 ? 3.622 -25.115 -20.324 1.00 13.66 140 ASP A N 1
ATOM 1551 C CA . ASP A 1 103 ? 4.322 -26.261 -20.903 1.00 18.82 140 ASP A CA 1
ATOM 1552 C C . ASP A 1 103 ? 4.741 -25.994 -22.348 1.00 16.18 140 ASP A C 1
ATOM 1553 O O . ASP A 1 103 ? 5.681 -26.645 -22.848 1.00 18.33 140 ASP A O 1
ATOM 1562 N N . ASN A 1 104 ? 3.995 -25.124 -23.041 1.00 13.65 141 ASN A N 1
ATOM 1563 C CA . ASN A 1 104 ? 4.279 -24.776 -24.432 1.00 13.85 141 ASN A CA 1
ATOM 1564 C C . ASN A 1 104 ? 5.048 -23.477 -24.549 1.00 14.69 141 ASN A C 1
ATOM 1565 O O . ASN A 1 104 ? 4.980 -22.804 -25.570 1.00 13.99 141 ASN A O 1
ATOM 1576 N N . HIS A 1 105 ? 5.854 -23.150 -23.547 1.00 14.00 142 HIS A N 1
ATOM 1577 C CA . HIS A 1 105 ? 6.629 -21.914 -23.587 1.00 14.57 142 HIS A CA 1
ATOM 1578 C C . HIS A 1 105 ? 7.549 -21.838 -24.803 1.00 13.78 142 HIS A C 1
ATOM 1579 O O . HIS A 1 105 ? 7.861 -20.721 -25.248 1.00 14.82 142 HIS A O 1
ATOM 1593 N N . ALA A 1 106 ? 8.033 -22.963 -25.328 1.00 13.68 143 ALA A N 1
ATOM 1594 C CA . ALA A 1 106 ? 8.987 -22.895 -26.438 1.00 14.42 143 ALA A CA 1
ATOM 1595 C C . ALA A 1 106 ? 8.336 -22.383 -27.705 1.00 13.87 143 ALA A C 1
ATOM 1596 O O . ALA A 1 106 ? 9.065 -21.972 -28.611 1.00 15.11 143 ALA A O 1
ATOM 1603 N N . GLN A 1 107 ? 7.024 -22.383 -27.777 1.00 13.03 144 GLN A N 1
ATOM 1604 C CA . GLN A 1 107 ? 6.271 -21.781 -28.873 1.00 13.76 144 GLN A CA 1
ATOM 1605 C C . GLN A 1 107 ? 5.437 -20.575 -28.466 1.00 14.69 144 GLN A C 1
ATOM 1606 O O . GLN A 1 107 ? 5.130 -19.737 -29.316 1.00 13.64 144 GLN A O 1
ATOM 1620 N N . LEU A 1 108 ? 5.043 -20.466 -27.199 1.00 11.78 145 LEU A N 1
ATOM 1621 C CA . LEU A 1 108 ? 4.165 -19.397 -26.747 1.00 10.32 145 LEU A CA 1
ATOM 1622 C C . LEU A 1 108 ? 4.860 -18.314 -25.955 1.00 11.11 145 LEU A C 1
ATOM 1623 O O . LEU A 1 108 ? 4.222 -17.282 -25.673 1.00 12.02 145 LEU A O 1
ATOM 1639 N N . GLY A 1 109 ? 6.118 -18.540 -25.580 1.00 12.64 146 GLY A N 1
ATOM 1640 C CA . GLY A 1 109 ? 6.913 -17.660 -24.726 1.00 12.44 146 GLY A CA 1
ATOM 1641 C C . GLY A 1 109 ? 8.289 -17.390 -25.294 1.00 13.51 146 GLY A C 1
ATOM 1642 O O . GLY A 1 109 ? 9.298 -17.609 -24.621 1.00 16.67 146 GLY A O 1
ATOM 1646 N N . ILE A 1 110 ? 8.310 -16.925 -26.539 1.00 13.74 147 ILE A N 1
ATOM 1647 C CA . ILE A 1 110 ? 9.532 -16.577 -27.252 1.00 14.01 147 ILE A CA 1
ATOM 1648 C C . ILE A 1 110 ? 9.307 -15.236 -27.920 1.00 15.32 147 ILE A C 1
ATOM 1649 O O . ILE A 1 110 ? 8.193 -14.754 -28.047 1.00 16.75 147 ILE A O 1
ATOM 1665 N N . GLN A 1 111 ? 10.401 -14.646 -28.370 1.00 16.23 148 GLN A N 1
ATOM 1666 C CA . GLN A 1 111 ? 10.287 -13.483 -29.211 1.00 14.06 148 GLN A CA 1
ATOM 1667 C C . GLN A 1 111 ? 9.698 -13.886 -30.561 1.00 16.64 148 GLN A C 1
ATOM 1668 O O . GLN A 1 111 ? 10.241 -14.734 -31.265 1.00 20.57 148 GLN A O 1
ATOM 1682 N N . GLY A 1 112 ? 8.608 -13.287 -30.935 1.00 13.08 149 GLY A N 1
ATOM 1683 C CA . GLY A 1 112 ? 7.959 -13.539 -32.199 1.00 12.46 149 GLY A CA 1
ATOM 1684 C C . GLY A 1 112 ? 6.994 -14.718 -32.236 1.00 13.41 149 GLY A C 1
ATOM 1685 O O . GLY A 1 112 ? 6.970 -15.485 -33.215 1.00 15.72 149 GLY A O 1
ATOM 1689 N N . VAL A 1 113 ? 6.124 -14.820 -31.223 1.00 13.36 150 VAL A N 1
ATOM 1690 C CA . VAL A 1 113 ? 5.149 -15.906 -31.185 1.00 12.78 150 VAL A CA 1
ATOM 1691 C C . VAL A 1 113 ? 4.224 -15.761 -32.371 1.00 12.89 150 VAL A C 1
ATOM 1692 O O . VAL A 1 113 ? 3.663 -14.685 -32.602 1.00 12.77 150 VAL A O 1
ATOM 1705 N N . THR A 1 114 ? 4.077 -16.834 -33.148 1.00 11.49 151 THR A N 1
ATOM 1706 C CA . THR A 1 114 ? 3.345 -16.767 -34.395 1.00 11.50 151 THR A CA 1
ATOM 1707 C C . THR A 1 114 ? 1.851 -16.726 -34.150 1.00 12.11 151 THR A C 1
ATOM 1708 O O . THR A 1 114 ? 1.322 -17.255 -33.152 1.00 12.69 151 THR A O 1
ATOM 1719 N N . ASP A 1 115 ? 1.147 -16.148 -35.120 1.00 12.47 152 ASP A N 1
ATOM 1720 C CA . ASP A 1 115 ? -0.301 -16.171 -35.080 1.00 11.72 152 ASP A CA 1
ATOM 1721 C C . ASP A 1 115 ? -0.822 -17.597 -34.978 1.00 12.00 152 ASP A C 1
ATOM 1722 O O . ASP A 1 115 ? -1.742 -17.860 -34.208 1.00 13.88 152 ASP A O 1
ATOM 1731 N N . GLU A 1 116 ? -0.257 -18.525 -35.725 1.00 12.70 153 GLU A N 1
ATOM 1732 C CA . GLU A 1 116 ? -0.737 -19.900 -35.726 1.00 14.21 153 GLU A CA 1
ATOM 1733 C C . GLU A 1 116 ? -0.626 -20.527 -34.351 1.00 13.24 153 GLU A C 1
ATOM 1734 O O . GLU A 1 116 ? -1.549 -21.201 -33.899 1.00 15.31 153 GLU A O 1
ATOM 1746 N N . ASN A 1 117 ? 0.484 -20.315 -33.653 1.00 12.30 154 ASN A N 1
ATOM 1747 C CA . ASN A 1 117 ? 0.626 -20.911 -32.339 1.00 13.73 154 ASN A CA 1
ATOM 1748 C C . ASN A 1 117 ? -0.260 -20.221 -31.312 1.00 12.59 154 ASN A C 1
ATOM 1749 O O . ASN A 1 117 ? -0.860 -20.869 -30.435 1.00 12.64 154 ASN A O 1
ATOM 1760 N N . ALA A 1 118 ? -0.388 -18.903 -31.399 1.00 9.99 155 ALA A N 1
ATOM 1761 C CA . ALA A 1 118 ? -1.283 -18.213 -30.477 1.00 8.82 155 ALA A CA 1
ATOM 1762 C C . ALA A 1 118 ? -2.723 -18.678 -30.644 1.00 10.49 155 ALA A C 1
ATOM 1763 O O . ALA A 1 118 ? -3.475 -18.743 -29.646 1.00 9.46 155 ALA A O 1
ATOM 1770 N N . LYS A 1 119 ? -3.175 -18.905 -31.866 1.00 10.97 156 LYS A N 1
ATOM 1771 C CA . LYS A 1 119 ? -4.516 -19.431 -32.104 1.00 12.35 156 LYS A CA 1
ATOM 1772 C C . LYS A 1 119 ? -4.716 -20.799 -31.462 1.00 13.84 156 LYS A C 1
ATOM 1773 O O . LYS A 1 119 ? -5.795 -21.086 -30.901 1.00 12.52 156 LYS A O 1
ATOM 1792 N N . LYS A 1 120 ? -3.692 -21.648 -31.492 1.00 11.01 157 LYS A N 1
ATOM 1793 C CA . LYS A 1 120 ? -3.804 -22.971 -30.889 1.00 12.38 157 LYS A CA 1
ATOM 1794 C C . LYS A 1 120 ? -3.883 -22.872 -29.371 1.00 14.37 157 LYS A C 1
ATOM 1795 O O . LYS A 1 120 ? -4.285 -23.840 -28.716 1.00 14.93 157 LYS A O 1
ATOM 1814 N N . ALA A 1 121 ? -3.487 -21.750 -28.793 1.00 12.02 158 ALA A N 1
ATOM 1815 C CA . ALA A 1 121 ? -3.534 -21.527 -27.368 1.00 11.11 158 ALA A CA 1
ATOM 1816 C C . ALA A 1 121 ? -4.868 -20.928 -26.902 1.00 12.28 158 ALA A C 1
ATOM 1817 O O . ALA A 1 121 ? -5.371 -21.306 -25.839 1.00 12.75 158 ALA A O 1
ATOM 1824 N N . ILE A 1 122 ? -5.455 -19.975 -27.658 1.00 10.53 159 ILE A N 1
ATOM 1825 C CA . ILE A 1 122 ? -6.589 -19.225 -27.125 1.00 10.10 159 ILE A CA 1
ATOM 1826 C C . ILE A 1 122 ? -7.721 -18.923 -28.109 1.00 10.09 159 ILE A C 1
ATOM 1827 O O . ILE A 1 122 ? -8.711 -18.314 -27.683 1.00 13.03 159 ILE A O 1
ATOM 1843 N N . LEU A 1 123 ? -7.659 -19.307 -29.355 1.00 10.73 160 LEU A N 1
ATOM 1844 C CA . LEU A 1 123 ? -8.739 -19.013 -30.322 1.00 10.20 160 LEU A CA 1
ATOM 1845 C C . LEU A 1 123 ? -9.652 -20.240 -30.482 1.00 12.66 160 LEU A C 1
ATOM 1846 O O . LEU A 1 123 ? -9.280 -21.249 -31.075 1.00 14.05 160 LEU A O 1
ATOM 1862 N N . LYS A 1 124 ? -10.863 -20.147 -29.962 1.00 12.20 161 LYS A N 1
ATOM 1863 C CA . LYS A 1 124 ? -11.751 -21.300 -29.927 1.00 16.09 161 LYS A CA 1
ATOM 1864 C C . LYS A 1 124 ? -12.107 -21.812 -31.311 1.00 19.01 161 LYS A C 1
ATOM 1865 O O . LYS A 1 124 ? -12.324 -23.019 -31.478 1.00 22.33 161 LYS A O 1
ATOM 1884 N N . ALA A 1 125 ? -12.178 -20.920 -32.293 1.00 17.81 162 ALA A N 1
ATOM 1885 C CA . ALA A 1 125 ? -12.426 -21.195 -33.702 1.00 38.75 162 ALA A CA 1
ATOM 1886 C C . ALA A 1 125 ? -11.253 -21.873 -34.387 1.00 55.61 162 ALA A C 1
ATOM 1887 O O . ALA A 1 125 ? -11.390 -22.288 -35.541 1.00 70.79 162 ALA A O 1
ATOM 1894 N N . ASN A 1 126 ? -10.111 -21.986 -33.725 1.00 55.44 163 ASN A N 1
ATOM 1895 C CA . ASN A 1 126 ? -9.042 -22.790 -34.281 1.00 60.73 163 ASN A CA 1
ATOM 1896 C C . ASN A 1 126 ? -9.553 -24.209 -34.495 1.00 65.62 163 ASN A C 1
ATOM 1897 O O . ASN A 1 126 ? -10.414 -24.700 -33.758 1.00 63.26 163 ASN A O 1
ATOM 1908 N N . ALA A 1 127 ? -9.050 -24.851 -35.548 1.00 69.67 164 ALA A N 1
ATOM 1909 C CA . ALA A 1 127 ? -9.424 -26.226 -35.860 1.00 64.45 164 ALA A CA 1
ATOM 1910 C C . ALA A 1 127 ? -8.898 -27.163 -34.785 1.00 54.17 164 ALA A C 1
ATOM 1911 O O . ALA A 1 127 ? -7.819 -26.940 -34.233 1.00 49.98 164 ALA A O 1
ATOM 1918 N N . LYS A 1 130 ? -2.470 -30.332 -32.167 1.00 59.81 167 LYS A N 1
ATOM 1919 C CA . LYS A 1 130 ? -3.229 -29.148 -32.543 1.00 51.52 167 LYS A CA 1
ATOM 1920 C C . LYS A 1 130 ? -3.369 -28.200 -31.343 1.00 46.74 167 LYS A C 1
ATOM 1921 O O . LYS A 1 130 ? -3.275 -26.991 -31.482 1.00 47.00 167 LYS A O 1
ATOM 1939 N N . ASP A 1 131 ? -3.561 -28.779 -30.164 1.00 24.30 168 ASP A N 1
ATOM 1940 C CA . ASP A 1 131 ? -3.887 -28.031 -28.950 1.00 17.58 168 ASP A CA 1
ATOM 1941 C C . ASP A 1 131 ? -2.617 -27.473 -28.304 1.00 20.35 168 ASP A C 1
ATOM 1942 O O . ASP A 1 131 ? -1.674 -28.223 -28.021 1.00 24.66 168 ASP A O 1
ATOM 1952 N N . LYS A 1 132 ? -2.587 -26.156 -28.081 1.00 16.61 169 LYS A N 1
ATOM 1953 C CA . LYS A 1 132 ? -1.580 -25.518 -27.227 1.00 15.69 169 LYS A CA 1
ATOM 1954 C C . LYS A 1 132 ? -2.239 -24.744 -26.099 1.00 15.59 169 LYS A C 1
ATOM 1955 O O . LYS A 1 132 ? -1.633 -23.844 -25.489 1.00 15.12 169 LYS A O 1
ATOM 1974 N N . GLY A 1 133 ? -3.471 -25.119 -25.781 1.00 16.79 170 GLY A N 1
ATOM 1975 C CA . GLY A 1 133 ? -4.215 -24.477 -24.709 1.00 14.90 170 GLY A CA 1
ATOM 1976 C C . GLY A 1 133 ? -5.680 -24.318 -25.014 1.00 14.45 170 GLY A C 1
ATOM 1977 O O . GLY A 1 133 ? -6.515 -24.329 -24.096 1.00 12.78 170 GLY A O 1
ATOM 1981 N N . VAL A 1 134 ? -6.057 -24.255 -26.286 1.00 15.32 171 VAL A N 1
ATOM 1982 C CA . VAL A 1 134 ? -7.439 -23.858 -26.575 1.00 14.85 171 VAL A CA 1
ATOM 1983 C C . VAL A 1 134 ? -8.447 -24.938 -26.171 1.00 13.94 171 VAL A C 1
ATOM 1984 O O . VAL A 1 134 ? -9.558 -24.606 -25.762 1.00 15.71 171 VAL A O 1
ATOM 1997 N N . GLU A 1 135 ? -8.097 -26.218 -26.252 1.00 13.37 172 GLU A N 1
ATOM 1998 C CA . GLU A 1 135 ? -8.999 -27.259 -25.780 1.00 16.06 172 GLU A CA 1
ATOM 1999 C C . GLU A 1 135 ? -9.227 -27.160 -24.286 1.00 14.35 172 GLU A C 1
ATOM 2000 O O . GLU A 1 135 ? -10.358 -27.364 -23.828 1.00 15.11 172 GLU A O 1
ATOM 2012 N N . GLU A 1 136 ? -8.182 -26.809 -23.518 1.00 14.97 173 GLU A N 1
ATOM 2013 C CA . GLU A 1 136 ? -8.349 -26.599 -22.089 1.00 15.58 173 GLU A CA 1
ATOM 2014 C C . GLU A 1 136 ? -9.189 -25.354 -21.823 1.00 15.70 173 GLU A C 1
ATOM 2015 O O . GLU A 1 136 ? -10.036 -25.341 -20.914 1.00 16.52 173 GLU A O 1
ATOM 2027 N N . LEU A 1 137 ? -9.035 -24.320 -22.642 1.00 13.94 174 LEU A N 1
ATOM 2028 C CA . LEU A 1 137 ? -9.868 -23.134 -22.501 1.00 14.07 174 LEU A CA 1
ATOM 2029 C C . LEU A 1 137 ? -11.329 -23.453 -22.745 1.00 14.63 174 LEU A C 1
ATOM 2030 O O . LEU A 1 137 ? -12.191 -22.970 -22.009 1.00 15.20 174 LEU A O 1
ATOM 2046 N N . GLU A 1 138 ? -11.616 -24.279 -23.764 1.00 14.20 175 GLU A N 1
ATOM 2047 C CA . GLU A 1 138 ? -12.992 -24.703 -24.037 1.00 13.89 175 GLU A CA 1
ATOM 2048 C C . GLU A 1 138 ? -13.562 -25.543 -22.896 1.00 15.25 175 GLU A C 1
ATOM 2049 O O . GLU A 1 138 ? -14.720 -25.342 -22.517 1.00 16.33 175 GLU A O 1
ATOM 2061 N N . LYS A 1 139 ? -12.785 -26.469 -22.337 1.00 16.02 176 LYS A N 1
ATOM 2062 C CA . LYS A 1 139 ? -13.290 -27.271 -21.218 1.00 15.40 176 LYS A CA 1
ATOM 2063 C C . LYS A 1 139 ? -13.576 -26.391 -20.002 1.00 14.87 176 LYS A C 1
ATOM 2064 O O . LYS A 1 139 ? -14.589 -26.585 -19.304 1.00 16.32 176 LYS A O 1
ATOM 2083 N N . LEU A 1 140 ? -12.698 -25.428 -19.734 1.00 14.78 177 LEU A N 1
ATOM 2084 C CA . LEU A 1 140 ? -12.915 -24.466 -18.663 1.00 15.97 177 LEU A CA 1
ATOM 2085 C C . LEU A 1 140 ? -14.210 -23.698 -18.885 1.00 15.36 177 LEU A C 1
ATOM 2086 O O . LEU A 1 140 ? -14.997 -23.524 -17.945 1.00 15.15 177 LEU A O 1
ATOM 2102 N N . SER A 1 141 ? -14.440 -23.189 -20.111 1.00 14.05 178 SER A N 1
ATOM 2103 C CA . SER A 1 141 ? -15.697 -22.519 -20.408 1.00 17.14 178 SER A CA 1
ATOM 2104 C C . SER A 1 141 ? -16.892 -23.424 -20.126 1.00 18.14 178 SER A C 1
ATOM 2105 O O . SER A 1 141 ? -17.883 -22.972 -19.543 1.00 17.90 178 SER A O 1
ATOM 2113 N N . GLY A 1 142 ? -16.838 -24.694 -20.547 1.00 15.71 179 GLY A N 1
ATOM 2114 C CA . GLY A 1 142 ? -17.948 -25.591 -20.267 1.00 15.12 179 GLY A CA 1
ATOM 2115 C C . GLY A 1 142 ? -18.159 -25.789 -18.778 1.00 16.32 179 GLY A C 1
ATOM 2116 O O . GLY A 1 142 ? -19.309 -25.849 -18.287 1.00 17.38 179 GLY A O 1
ATOM 2120 N N . SER A 1 143 ? -17.061 -25.898 -18.031 1.00 15.94 180 SER A N 1
ATOM 2121 C CA . SER A 1 143 ? -17.178 -26.117 -16.597 1.00 16.90 180 SER A CA 1
ATOM 2122 C C . SER A 1 143 ? -17.794 -24.906 -15.913 1.00 17.88 180 SER A C 1
ATOM 2123 O O . SER A 1 143 ? -18.606 -25.056 -15.000 1.00 17.18 180 SER A O 1
ATOM 2131 N N . LEU A 1 144 ? -17.463 -23.703 -16.371 1.00 17.94 181 LEU A N 1
ATOM 2132 C CA . LEU A 1 144 ? -18.060 -22.508 -15.797 1.00 16.06 181 LEU A CA 1
ATOM 2133 C C . LEU A 1 144 ? -19.535 -22.385 -16.179 1.00 19.60 181 LEU A C 1
ATOM 2134 O O . LEU A 1 144 ? -20.349 -21.938 -15.357 1.00 21.63 181 LEU A O 1
ATOM 2150 N N . GLU A 1 145 ? -19.910 -22.791 -17.407 1.00 19.63 182 GLU A N 1
ATOM 2151 C CA . GLU A 1 145 ? -21.316 -22.755 -17.800 1.00 21.58 182 GLU A CA 1
ATOM 2152 C C . GLU A 1 145 ? -22.144 -23.658 -16.908 1.00 23.89 182 GLU A C 1
ATOM 2153 O O . GLU A 1 145 ? -23.253 -23.288 -16.495 1.00 22.66 182 GLU A O 1
ATOM 2165 N N . SER A 1 146 ? -21.603 -24.838 -16.558 1.00 19.04 183 SER A N 1
ATOM 2166 C CA . SER A 1 146 ? -22.344 -25.742 -15.687 1.00 22.03 183 SER A CA 1
ATOM 2167 C C . SER A 1 146 ? -22.489 -25.149 -14.305 1.00 24.68 183 SER A C 1
ATOM 2168 O O . SER A 1 146 ? -23.549 -25.254 -13.678 1.00 21.95 183 SER A O 1
ATOM 2176 N N . LEU A 1 147 ? -21.421 -24.560 -13.800 1.00 19.17 184 LEU A N 1
ATOM 2177 C CA . LEU A 1 147 ? -21.446 -23.932 -12.495 1.00 17.79 184 LEU A CA 1
ATOM 2178 C C . LEU A 1 147 ? -22.430 -22.776 -12.470 1.00 18.58 184 LEU A C 1
ATOM 2179 O O . LEU A 1 147 ? -23.206 -22.643 -11.520 1.00 17.86 184 LEU A O 1
ATOM 2195 N N . SER A 1 148 ? -22.399 -21.932 -13.501 1.00 20.15 185 SER A N 1
ATOM 2196 C CA . SER A 1 148 ? -23.343 -20.822 -13.606 1.00 20.77 185 SER A CA 1
ATOM 2197 C C . SER A 1 148 ? -24.784 -21.318 -13.614 1.00 19.45 185 SER A C 1
ATOM 2198 O O . SER A 1 148 ? -25.630 -20.776 -12.901 1.00 22.97 185 SER A O 1
ATOM 2206 N N . LYS A 1 149 ? -25.088 -22.333 -14.426 1.00 22.50 186 LYS A N 1
ATOM 2207 C CA . LYS A 1 149 ? -26.453 -22.830 -14.493 1.00 26.85 186 LYS A CA 1
ATOM 2208 C C . LYS A 1 149 ? -26.928 -23.270 -13.123 1.00 24.83 186 LYS A C 1
ATOM 2209 O O . LYS A 1 149 ? -28.043 -22.935 -12.707 1.00 23.07 186 LYS A O 1
ATOM 2228 N N . ALA A 1 150 ? -26.069 -23.970 -12.377 1.00 21.40 187 ALA A N 1
ATOM 2229 C CA . ALA A 1 150 ? -26.462 -24.466 -11.064 1.00 23.09 187 ALA A CA 1
ATOM 2230 C C . ALA A 1 150 ? -26.625 -23.327 -10.069 1.00 20.14 187 ALA A C 1
ATOM 2231 O O . ALA A 1 150 ? -27.570 -23.331 -9.269 1.00 21.23 187 ALA A O 1
ATOM 2238 N N . ALA A 1 151 ? -25.728 -22.336 -10.121 1.00 19.89 188 ALA A N 1
ATOM 2239 C CA . ALA A 1 151 ? -25.850 -21.171 -9.248 1.00 20.26 188 ALA A CA 1
ATOM 2240 C C . ALA A 1 151 ? -27.123 -20.383 -9.552 1.00 21.94 188 ALA A C 1
ATOM 2241 O O . ALA A 1 151 ? -27.812 -19.909 -8.633 1.00 22.01 188 ALA A O 1
ATOM 2248 N N . LYS A 1 152 ? -27.461 -20.245 -10.829 1.00 22.40 189 LYS A N 1
ATOM 2249 C CA . LYS A 1 152 ? -28.665 -19.504 -11.186 1.00 20.95 189 LYS A CA 1
ATOM 2250 C C . LYS A 1 152 ? -29.904 -20.243 -10.745 1.00 27.73 189 LYS A C 1
ATOM 2251 O O . LYS A 1 152 ? -30.878 -19.622 -10.294 1.00 25.25 189 LYS A O 1
ATOM 2270 N N . GLU A 1 153 ? -29.889 -21.564 -10.857 1.00 24.78 190 GLU A N 1
ATOM 2271 C CA . GLU A 1 153 ? -31.044 -22.340 -10.424 1.00 24.88 190 GLU A CA 1
ATOM 2272 C C . GLU A 1 153 ? -31.230 -22.245 -8.917 1.00 25.05 190 GLU A C 1
ATOM 2273 O O . GLU A 1 153 ? -32.362 -22.175 -8.434 1.00 29.96 190 GLU A O 1
ATOM 2285 N N . MET A 1 154 ? -30.141 -22.199 -8.154 1.00 26.84 191 MET A N 1
ATOM 2286 C CA . MET A 1 154 ? -30.299 -22.034 -6.713 1.00 24.34 191 MET A CA 1
ATOM 2287 C C . MET A 1 154 ? -30.890 -20.679 -6.353 1.00 26.57 191 MET A C 1
ATOM 2288 O O . MET A 1 154 ? -31.762 -20.593 -5.486 1.00 26.78 191 MET A O 1
ATOM 2302 N N . LEU A 1 155 ? -30.432 -19.606 -6.989 1.00 23.24 192 LEU A N 1
ATOM 2303 C CA . LEU A 1 155 ? -31.038 -18.310 -6.724 1.00 25.49 192 LEU A CA 1
ATOM 2304 C C . LEU A 1 155 ? -32.507 -18.300 -7.126 1.00 27.88 192 LEU A C 1
ATOM 2305 O O . LEU A 1 155 ? -33.367 -17.810 -6.383 1.00 25.39 192 LEU A O 1
ATOM 2321 N N . ALA A 1 156 ? -32.817 -18.811 -8.321 1.00 29.58 193 ALA A N 1
ATOM 2322 C CA . ALA A 1 156 ? -34.198 -18.826 -8.787 1.00 28.41 193 ALA A CA 1
ATOM 2323 C C . ALA A 1 156 ? -35.103 -19.583 -7.819 1.00 30.48 193 ALA A C 1
ATOM 2324 O O . ALA A 1 156 ? -36.230 -19.150 -7.530 1.00 28.84 193 ALA A O 1
ATOM 2331 N N . ASN A 1 157 ? -34.614 -20.697 -7.272 1.00 32.93 194 ASN A N 1
ATOM 2332 C CA . ASN A 1 157 ? -35.407 -21.475 -6.320 1.00 30.05 194 ASN A CA 1
ATOM 2333 C C . ASN A 1 157 ? -35.652 -20.704 -5.010 1.00 32.83 194 ASN A C 1
ATOM 2334 O O . ASN A 1 157 ? -36.743 -20.771 -4.431 1.00 36.42 194 ASN A O 1
ATOM 2345 N N . SER A 1 158 ? -34.650 -19.966 -4.527 1.00 32.83 195 SER A N 1
ATOM 2346 C CA . SER A 1 158 ? -34.830 -19.196 -3.294 1.00 28.72 195 SER A CA 1
ATOM 2347 C C . SER A 1 158 ? -35.817 -18.050 -3.500 1.00 31.45 195 SER A C 1
ATOM 2348 O O . SER A 1 158 ? -36.707 -17.822 -2.670 1.00 33.57 195 SER A O 1
ATOM 2356 N N . VAL A 1 159 ? -35.702 -17.335 -4.622 1.00 29.17 196 VAL A N 1
ATOM 2357 C CA . VAL A 1 159 ? -36.656 -16.273 -4.929 1.00 33.23 196 VAL A CA 1
ATOM 2358 C C . VAL A 1 159 ? -38.064 -16.845 -5.087 1.00 39.42 196 VAL A C 1
ATOM 2359 O O . VAL A 1 159 ? -39.054 -16.229 -4.667 1.00 34.89 196 VAL A O 1
ATOM 2372 N N . LYS A 1 160 ? -38.187 -18.030 -5.695 1.00 33.17 197 LYS A N 1
ATOM 2373 C CA . LYS A 1 160 ? -39.522 -18.586 -5.907 1.00 46.37 197 LYS A CA 1
ATOM 2374 C C . LYS A 1 160 ? -40.239 -18.875 -4.589 1.00 36.67 197 LYS A C 1
ATOM 2375 O O . LYS A 1 160 ? -41.462 -18.755 -4.528 1.00 39.32 197 LYS A O 1
ATOM 2394 N N . GLU A 1 161 ? -39.506 -19.243 -3.530 1.00 54.23 198 GLU A N 1
ATOM 2395 C CA . GLU A 1 161 ? -40.138 -19.548 -2.246 1.00 53.50 198 GLU A CA 1
ATOM 2396 C C . GLU A 1 161 ? -40.919 -18.367 -1.692 1.00 53.98 198 GLU A C 1
ATOM 2397 O O . GLU A 1 161 ? -41.806 -18.558 -0.853 1.00 40.87 198 GLU A O 1
ATOM 2409 N N . LEU A 1 162 ? -40.606 -17.150 -2.133 1.00 39.79 199 LEU A N 1
ATOM 2410 C CA . LEU A 1 162 ? -41.382 -15.988 -1.719 1.00 59.72 199 LEU A CA 1
ATOM 2411 C C . LEU A 1 162 ? -42.803 -16.045 -2.257 1.00 79.63 199 LEU A C 1
ATOM 2412 O O . LEU A 1 162 ? -43.682 -15.374 -1.704 1.00 71.86 199 LEU A O 1
ATOM 2428 N N . THR A 1 163 ? -43.034 -16.843 -3.305 1.00 90.82 200 THR A N 1
ATOM 2429 C CA . THR A 1 163 ? -44.311 -16.955 -4.021 1.00 93.45 200 THR A CA 1
ATOM 2430 C C . THR A 1 163 ? -45.163 -15.704 -3.890 1.00 92.43 200 THR A C 1
ATOM 2431 O O . THR A 1 163 ? -44.778 -14.640 -4.375 1.00 82.93 200 THR A O 1
ATOM 2442 N N . ASN B 1 4 ? -45.390 -6.686 0.610 1.00 45.96 41 ASN B N 1
ATOM 2443 C CA . ASN B 1 4 ? -45.922 -7.194 -0.660 1.00 45.20 41 ASN B CA 1
ATOM 2444 C C . ASN B 1 4 ? -44.846 -7.970 -1.395 1.00 38.72 41 ASN B C 1
ATOM 2445 O O . ASN B 1 4 ? -43.988 -7.388 -2.074 1.00 35.58 41 ASN B O 1
ATOM 2455 N N . LEU B 1 5 ? -44.911 -9.295 -1.285 1.00 38.07 42 LEU B N 1
ATOM 2456 C CA . LEU B 1 5 ? -43.777 -10.117 -1.691 1.00 39.78 42 LEU B CA 1
ATOM 2457 C C . LEU B 1 5 ? -43.655 -10.207 -3.208 1.00 57.52 42 LEU B C 1
ATOM 2458 O O . LEU B 1 5 ? -42.546 -10.379 -3.720 1.00 44.44 42 LEU B O 1
ATOM 2474 N N . THR B 1 6 ? -44.762 -10.080 -3.944 1.00 51.03 43 THR B N 1
ATOM 2475 C CA . THR B 1 6 ? -44.675 -10.111 -5.404 1.00 58.53 43 THR B CA 1
ATOM 2476 C C . THR B 1 6 ? -43.878 -8.921 -5.921 1.00 39.00 43 THR B C 1
ATOM 2477 O O . THR B 1 6 ? -43.034 -9.052 -6.821 1.00 37.55 43 THR B O 1
ATOM 2488 N N . GLU B 1 7 ? -44.182 -7.734 -5.409 1.00 37.86 44 GLU B N 1
ATOM 2489 C CA . GLU B 1 7 ? -43.451 -6.547 -5.819 1.00 58.59 44 GLU B CA 1
ATOM 2490 C C . GLU B 1 7 ? -41.994 -6.618 -5.376 1.00 38.12 44 GLU B C 1
ATOM 2491 O O . GLU B 1 7 ? -41.111 -6.241 -6.148 1.00 33.55 44 GLU B O 1
ATOM 2503 N N . ILE B 1 8 ? -41.726 -7.098 -4.146 1.00 33.97 45 ILE B N 1
ATOM 2504 C CA . ILE B 1 8 ? -40.358 -7.174 -3.637 1.00 28.78 45 ILE B CA 1
ATOM 2505 C C . ILE B 1 8 ? -39.572 -8.218 -4.406 1.00 26.20 45 ILE B C 1
ATOM 2506 O O . ILE B 1 8 ? -38.398 -8.006 -4.744 1.00 26.67 45 ILE B O 1
ATOM 2522 N N . SER B 1 9 ? -40.209 -9.338 -4.757 1.00 28.67 46 SER B N 1
ATOM 2523 C CA . SER B 1 9 ? -39.491 -10.349 -5.531 1.00 30.63 46 SER B CA 1
ATOM 2524 C C . SER B 1 9 ? -39.029 -9.784 -6.869 1.00 31.22 46 SER B C 1
ATOM 2525 O O . SER B 1 9 ? -37.868 -9.947 -7.265 1.00 30.47 46 SER B O 1
ATOM 2533 N N . LYS B 1 10 ? -39.934 -9.108 -7.576 1.00 31.82 47 LYS B N 1
ATOM 2534 C CA . LYS B 1 10 ? -39.573 -8.451 -8.826 1.00 30.71 47 LYS B CA 1
ATOM 2535 C C . LYS B 1 10 ? -38.410 -7.499 -8.622 1.00 28.46 47 LYS B C 1
ATOM 2536 O O . LYS B 1 10 ? -37.481 -7.465 -9.435 1.00 28.31 47 LYS B O 1
ATOM 2555 N N . LYS B 1 11 ? -38.440 -6.701 -7.557 1.00 32.17 48 LYS B N 1
ATOM 2556 C CA . LYS B 1 11 ? -37.355 -5.752 -7.336 1.00 34.88 48 LYS B CA 1
ATOM 2557 C C . LYS B 1 11 ? -36.037 -6.477 -7.100 1.00 27.01 48 LYS B C 1
ATOM 2558 O O . LYS B 1 11 ? -34.992 -6.041 -7.584 1.00 26.37 48 LYS B O 1
ATOM 2577 N N . ILE B 1 12 ? -36.081 -7.604 -6.391 1.00 23.98 49 ILE B N 1
ATOM 2578 C CA . ILE B 1 12 ? -34.873 -8.384 -6.131 1.00 21.53 49 ILE B CA 1
ATOM 2579 C C . ILE B 1 12 ? -34.330 -8.987 -7.422 1.00 21.69 49 ILE B C 1
ATOM 2580 O O . ILE B 1 12 ? -33.131 -8.901 -7.720 1.00 21.50 49 ILE B O 1
ATOM 2596 N N . THR B 1 13 ? -35.199 -9.613 -8.218 1.00 23.98 50 THR B N 1
ATOM 2597 C CA . THR B 1 13 ? -34.708 -10.253 -9.441 1.00 23.01 50 THR B CA 1
ATOM 2598 C C . THR B 1 13 ? -34.187 -9.230 -10.449 1.00 23.31 50 THR B C 1
ATOM 2599 O O . THR B 1 13 ? -33.141 -9.449 -11.080 1.00 24.18 50 THR B O 1
ATOM 2610 N N . ASP B 1 14 ? -34.876 -8.097 -10.593 1.00 26.90 51 ASP B N 1
ATOM 2611 C CA . ASP B 1 14 ? -34.395 -7.048 -11.487 1.00 31.92 51 ASP B CA 1
ATOM 2612 C C . ASP B 1 14 ? -33.100 -6.435 -10.978 1.00 27.18 51 ASP B C 1
ATOM 2613 O O . ASP B 1 14 ? -32.198 -6.147 -11.769 1.00 26.26 51 ASP B O 1
ATOM 2622 N N . SER B 1 15 ? -32.995 -6.209 -9.666 1.00 23.25 52 SER B N 1
ATOM 2623 C CA . SER B 1 15 ? -31.761 -5.641 -9.127 1.00 22.27 52 SER B CA 1
ATOM 2624 C C . SER B 1 15 ? -30.614 -6.624 -9.250 1.00 19.49 52 SER B C 1
ATOM 2625 O O . SER B 1 15 ? -29.480 -6.217 -9.511 1.00 21.14 52 SER B O 1
ATOM 2633 N N . ASN B 1 16 ? -30.879 -7.924 -9.034 1.00 19.76 53 ASN B N 1
ATOM 2634 C CA . ASN B 1 16 ? -29.831 -8.921 -9.226 1.00 18.80 53 ASN B CA 1
ATOM 2635 C C . ASN B 1 16 ? -29.355 -8.918 -10.662 1.00 21.44 53 ASN B C 1
ATOM 2636 O O . ASN B 1 16 ? -28.155 -8.923 -10.921 1.00 20.74 53 ASN B O 1
ATOM 2647 N N . ALA B 1 17 ? -30.286 -8.843 -11.615 1.00 21.07 54 ALA B N 1
ATOM 2648 C CA . ALA B 1 17 ? -29.892 -8.881 -13.010 1.00 19.88 54 ALA B CA 1
ATOM 2649 C C . ALA B 1 17 ? -29.028 -7.677 -13.393 1.00 20.78 54 ALA B C 1
ATOM 2650 O O . ALA B 1 17 ? -28.035 -7.806 -14.116 1.00 19.95 54 ALA B O 1
ATOM 2657 N N . VAL B 1 18 ? -29.396 -6.488 -12.921 1.00 20.01 55 VAL B N 1
ATOM 2658 C CA . VAL B 1 18 ? -28.589 -5.295 -13.201 1.00 19.88 55 VAL B CA 1
ATOM 2659 C C . VAL B 1 18 ? -27.208 -5.404 -12.573 1.00 19.70 55 VAL B C 1
ATOM 2660 O O . VAL B 1 18 ? -26.183 -5.091 -13.201 1.00 18.33 55 VAL B O 1
ATOM 2673 N N . LEU B 1 19 ? -27.162 -5.841 -11.314 1.00 19.25 56 LEU B N 1
ATOM 2674 C CA . LEU B 1 19 ? -25.894 -5.988 -10.626 1.00 17.78 56 LEU B CA 1
ATOM 2675 C C . LEU B 1 19 ? -25.001 -6.976 -11.355 1.00 17.81 56 LEU B C 1
ATOM 2676 O O . LEU B 1 19 ? -23.799 -6.716 -11.553 1.00 18.01 56 LEU B O 1
ATOM 2692 N N . LEU B 1 20 ? -25.564 -8.111 -11.794 1.00 15.96 57 LEU B N 1
ATOM 2693 C CA . LEU B 1 20 ? -24.761 -9.067 -12.551 1.00 17.76 57 LEU B CA 1
ATOM 2694 C C . LEU B 1 20 ? -24.164 -8.433 -13.787 1.00 18.26 57 LEU B C 1
ATOM 2695 O O . LEU B 1 20 ? -22.979 -8.634 -14.096 1.00 19.15 57 LEU B O 1
ATOM 2711 N N . ALA B 1 21 ? -24.988 -7.680 -14.525 1.00 15.98 58 ALA B N 1
ATOM 2712 C CA . ALA B 1 21 ? -24.490 -7.061 -15.749 1.00 15.91 58 ALA B CA 1
ATOM 2713 C C . ALA B 1 21 ? -23.391 -6.046 -15.443 1.00 17.94 58 ALA B C 1
ATOM 2714 O O . ALA B 1 21 ? -22.418 -5.917 -16.196 1.00 18.48 58 ALA B O 1
ATOM 2721 N N . VAL B 1 22 ? -23.545 -5.277 -14.363 1.00 16.16 59 VAL B N 1
ATOM 2722 C CA . VAL B 1 22 ? -22.504 -4.337 -13.970 1.00 15.76 59 VAL B CA 1
ATOM 2723 C C . VAL B 1 22 ? -21.227 -5.062 -13.581 1.00 15.78 59 VAL B C 1
ATOM 2724 O O . VAL B 1 22 ? -20.113 -4.620 -13.925 1.00 16.53 59 VAL B O 1
ATOM 2737 N N . LYS B 1 23 ? -21.343 -6.143 -12.806 1.00 15.35 60 LYS B N 1
ATOM 2738 C CA . LYS B 1 23 ? -20.168 -6.889 -12.390 1.00 17.97 60 LYS B CA 1
ATOM 2739 C C . LYS B 1 23 ? -19.425 -7.484 -13.579 1.00 17.26 60 LYS B C 1
ATOM 2740 O O . LYS B 1 23 ? -18.190 -7.573 -13.555 1.00 16.40 60 LYS B O 1
ATOM 2759 N N . GLU B 1 24 ? -20.153 -7.902 -14.623 1.00 14.58 61 GLU B N 1
ATOM 2760 C CA . GLU B 1 24 ? -19.497 -8.370 -15.852 1.00 12.61 61 GLU B CA 1
ATOM 2761 C C . GLU B 1 24 ? -18.602 -7.279 -16.434 1.00 13.64 61 GLU B C 1
ATOM 2762 O O . GLU B 1 24 ? -17.441 -7.545 -16.791 1.00 14.24 61 GLU B O 1
ATOM 2774 N N . VAL B 1 25 ? -19.120 -6.050 -16.537 1.00 13.86 62 VAL B N 1
ATOM 2775 C CA . VAL B 1 25 ? -18.321 -4.945 -17.065 1.00 14.52 62 VAL B CA 1
ATOM 2776 C C . VAL B 1 25 ? -17.136 -4.649 -16.161 1.00 15.69 62 VAL B C 1
ATOM 2777 O O . VAL B 1 25 ? -16.028 -4.388 -16.645 1.00 13.46 62 VAL B O 1
ATOM 2790 N N . GLU B 1 26 ? -17.336 -4.612 -14.846 1.00 13.76 63 GLU B N 1
ATOM 2791 C CA . GLU B 1 26 ? -16.219 -4.388 -13.927 1.00 16.96 63 GLU B CA 1
ATOM 2792 C C . GLU B 1 26 ? -15.138 -5.457 -14.085 1.00 16.34 63 GLU B C 1
ATOM 2793 O O . GLU B 1 26 ? -13.944 -5.155 -14.001 1.00 16.70 63 GLU B O 1
ATOM 2805 N N . ALA B 1 27 ? -15.529 -6.716 -14.291 1.00 12.38 64 ALA B N 1
ATOM 2806 C CA . ALA B 1 27 ? -14.583 -7.796 -14.494 1.00 12.86 64 ALA B CA 1
ATOM 2807 C C . ALA B 1 27 ? -13.825 -7.653 -15.818 1.00 14.25 64 ALA B C 1
ATOM 2808 O O . ALA B 1 27 ? -12.619 -7.947 -15.871 1.00 13.56 64 ALA B O 1
ATOM 2815 N N . LEU B 1 28 ? -14.506 -7.187 -16.875 1.00 12.74 65 LEU B N 1
ATOM 2816 C CA . LEU B 1 28 ? -13.761 -6.859 -18.102 1.00 13.62 65 LEU B CA 1
ATOM 2817 C C . LEU B 1 28 ? -12.722 -5.789 -17.840 1.00 13.09 65 LEU B C 1
ATOM 2818 O O . LEU B 1 28 ? -11.598 -5.877 -18.355 1.00 14.73 65 LEU B O 1
ATOM 2834 N N . LEU B 1 29 ? -13.059 -4.757 -17.081 1.00 12.74 66 LEU B N 1
ATOM 2835 C CA . LEU B 1 29 ? -12.072 -3.741 -16.743 1.00 13.62 66 LEU B CA 1
ATOM 2836 C C . LEU B 1 29 ? -10.926 -4.351 -15.931 1.00 15.10 66 LEU B C 1
ATOM 2837 O O . LEU B 1 29 ? -9.740 -4.090 -16.219 1.00 14.37 66 LEU B O 1
ATOM 2853 N N . SER B 1 30 ? -11.245 -5.259 -14.991 1.00 13.89 67 SER B N 1
ATOM 2854 C CA . SER B 1 30 ? -10.205 -5.974 -14.256 1.00 14.51 67 SER B CA 1
ATOM 2855 C C . SER B 1 30 ? -9.257 -6.725 -15.174 1.00 16.18 67 SER B C 1
ATOM 2856 O O . SER B 1 30 ? -8.063 -6.870 -14.865 1.00 15.74 67 SER B O 1
ATOM 2864 N N . SER B 1 31 ? -9.770 -7.305 -16.253 1.00 13.51 68 SER B N 1
ATOM 2865 C CA . SER B 1 31 ? -8.897 -8.052 -17.139 1.00 13.47 68 SER B CA 1
ATOM 2866 C C . SER B 1 31 ? -7.887 -7.132 -17.797 1.00 12.67 68 SER B C 1
ATOM 2867 O O . SER B 1 31 ? -6.770 -7.581 -18.073 1.00 13.12 68 SER B O 1
ATOM 2875 N N . ILE B 1 32 ? -8.241 -5.868 -18.054 1.00 13.22 69 ILE B N 1
ATOM 2876 C CA . ILE B 1 32 ? -7.262 -4.926 -18.619 1.00 11.37 69 ILE B CA 1
ATOM 2877 C C . ILE B 1 32 ? -6.170 -4.652 -17.592 1.00 14.03 69 ILE B C 1
ATOM 2878 O O . ILE B 1 32 ? -4.986 -4.565 -17.930 1.00 14.01 69 ILE B O 1
ATOM 2894 N N . ASP B 1 33 ? -6.524 -4.565 -16.317 1.00 13.97 70 ASP B N 1
ATOM 2895 C CA . ASP B 1 33 ? -5.507 -4.405 -15.291 1.00 12.99 70 ASP B CA 1
ATOM 2896 C C . ASP B 1 33 ? -4.560 -5.603 -15.263 1.00 15.01 70 ASP B C 1
ATOM 2897 O O . ASP B 1 33 ? -3.350 -5.447 -15.052 1.00 16.67 70 ASP B O 1
ATOM 2906 N N . GLU B 1 34 ? -5.068 -6.811 -15.550 1.00 13.63 71 GLU B N 1
ATOM 2907 C CA . GLU B 1 34 ? -4.187 -7.969 -15.617 1.00 14.30 71 GLU B CA 1
ATOM 2908 C C . GLU B 1 34 ? -3.332 -7.961 -16.869 1.00 15.51 71 GLU B C 1
ATOM 2909 O O . GLU B 1 34 ? -2.154 -8.362 -16.847 1.00 16.10 71 GLU B O 1
ATOM 2921 N N . LEU B 1 35 ? -3.898 -7.526 -17.993 1.00 13.02 72 LEU B N 1
ATOM 2922 C CA . LEU B 1 35 ? -3.073 -7.340 -19.197 1.00 13.85 72 LEU B CA 1
ATOM 2923 C C . LEU B 1 35 ? -1.900 -6.411 -18.940 1.00 13.02 72 LEU B C 1
ATOM 2924 O O . LEU B 1 35 ? -0.790 -6.611 -19.469 1.00 13.29 72 LEU B O 1
ATOM 2940 N N . ALA B 1 36 ? -2.140 -5.325 -18.203 1.00 11.94 73 ALA B N 1
ATOM 2941 C CA . ALA B 1 36 ? -1.100 -4.370 -17.910 1.00 12.07 73 ALA B CA 1
ATOM 2942 C C . ALA B 1 36 ? 0.067 -5.034 -17.202 1.00 13.75 73 ALA B C 1
ATOM 2943 O O . ALA B 1 36 ? 1.207 -4.616 -17.381 1.00 15.64 73 ALA B O 1
ATOM 2950 N N . LYS B 1 37 ? -0.189 -6.070 -16.383 1.00 13.15 74 LYS B N 1
ATOM 2951 C CA . LYS B 1 37 ? 0.910 -6.802 -15.743 1.00 14.89 74 LYS B CA 1
ATOM 2952 C C . LYS B 1 37 ? 1.786 -7.554 -16.723 1.00 15.23 74 LYS B C 1
ATOM 2953 O O . LYS B 1 37 ? 2.908 -7.925 -16.352 1.00 17.74 74 LYS B O 1
ATOM 2972 N N . ALA B 1 38 ? 1.286 -7.811 -17.936 1.00 12.27 75 ALA B N 1
ATOM 2973 C CA . ALA B 1 38 ? 2.022 -8.564 -18.934 1.00 12.09 75 ALA B CA 1
ATOM 2974 C C . ALA B 1 38 ? 2.779 -7.676 -19.915 1.00 13.01 75 ALA B C 1
ATOM 2975 O O . ALA B 1 38 ? 3.456 -8.205 -20.791 1.00 12.13 75 ALA B O 1
ATOM 2982 N N . ILE B 1 39 ? 2.761 -6.358 -19.731 1.00 10.25 76 ILE B N 1
ATOM 2983 C CA . ILE B 1 39 ? 3.511 -5.476 -20.594 1.00 11.13 76 ILE B CA 1
ATOM 2984 C C . ILE B 1 39 ? 4.976 -5.867 -20.552 1.00 12.38 76 ILE B C 1
ATOM 2985 O O . ILE B 1 39 ? 5.604 -5.945 -19.477 1.00 12.72 76 ILE B O 1
ATOM 3001 N N . GLY B 1 40 ? 5.575 -6.054 -21.742 1.00 13.27 77 GLY B N 1
ATOM 3002 C CA . GLY B 1 40 ? 6.980 -6.374 -21.781 1.00 13.78 77 GLY B CA 1
ATOM 3003 C C . GLY B 1 40 ? 7.331 -7.774 -21.315 1.00 12.16 77 GLY B C 1
ATOM 3004 O O . GLY B 1 40 ? 8.494 -8.005 -20.973 1.00 13.30 77 GLY B O 1
ATOM 3008 N N . LYS B 1 41 ? 6.359 -8.680 -21.259 1.00 11.46 78 LYS B N 1
ATOM 3009 C CA . LYS B 1 41 ? 6.581 -9.994 -20.682 1.00 12.01 78 LYS B CA 1
ATOM 3010 C C . LYS B 1 41 ? 6.312 -11.118 -21.658 1.00 10.47 78 LYS B C 1
ATOM 3011 O O . LYS B 1 41 ? 5.606 -10.968 -22.657 1.00 11.21 78 LYS B O 1
ATOM 3030 N N . LYS B 1 42 ? 6.843 -12.287 -21.288 1.00 11.97 79 LYS B N 1
ATOM 3031 C CA . LYS B 1 42 ? 6.544 -13.550 -21.933 1.00 11.50 79 LYS B CA 1
ATOM 3032 C C . LYS B 1 42 ? 6.306 -14.624 -20.869 1.00 13.22 79 LYS B C 1
ATOM 3033 O O . LYS B 1 42 ? 6.827 -14.546 -19.768 1.00 14.27 79 LYS B O 1
ATOM 3052 N N . ILE B 1 43 ? 5.610 -15.694 -21.261 1.00 12.11 80 ILE B N 1
ATOM 3053 C CA . ILE B 1 43 ? 5.374 -16.835 -20.374 1.00 14.62 80 ILE B CA 1
ATOM 3054 C C . ILE B 1 43 ? 6.650 -17.645 -20.231 1.00 17.41 80 ILE B C 1
ATOM 3055 O O . ILE B 1 43 ? 7.279 -18.020 -21.231 1.00 16.24 80 ILE B O 1
ATOM 3071 N N . LYS B 1 44 ? 7.038 -17.956 -18.999 1.00 15.25 81 LYS B N 1
ATOM 3072 C CA . LYS B 1 44 ? 8.163 -18.843 -18.746 1.00 17.87 81 LYS B CA 1
ATOM 3073 C C . LYS B 1 44 ? 7.734 -20.258 -18.364 1.00 17.99 81 LYS B C 1
ATOM 3074 O O . LYS B 1 44 ? 6.637 -20.488 -17.858 1.00 19.91 81 LYS B O 1
ATOM 3093 N N . ASN B 1 45 ? 8.660 -21.207 -18.553 1.00 24.70 82 ASN B N 1
ATOM 3094 C CA . ASN B 1 45 ? 8.395 -22.597 -18.201 1.00 39.18 82 ASN B CA 1
ATOM 3095 C C . ASN B 1 45 ? 7.995 -22.773 -16.733 1.00 36.02 82 ASN B C 1
ATOM 3096 O O . ASN B 1 45 ? 7.225 -23.682 -16.410 1.00 33.98 82 ASN B O 1
ATOM 3107 N N . ASP B 1 46 ? 8.502 -21.939 -15.832 1.00 24.21 83 ASP B N 1
ATOM 3108 C CA . ASP B 1 46 ? 8.245 -22.118 -14.402 1.00 25.60 83 ASP B CA 1
ATOM 3109 C C . ASP B 1 46 ? 6.998 -21.401 -13.921 1.00 30.38 83 ASP B C 1
ATOM 3110 O O . ASP B 1 46 ? 6.755 -21.366 -12.706 1.00 28.30 83 ASP B O 1
ATOM 3119 N N . GLY B 1 47 ? 6.206 -20.854 -14.842 1.00 23.31 84 GLY B N 1
ATOM 3120 C CA . GLY B 1 47 ? 4.943 -20.221 -14.542 1.00 23.45 84 GLY B CA 1
ATOM 3121 C C . GLY B 1 47 ? 5.027 -18.758 -14.226 1.00 27.24 84 GLY B C 1
ATOM 3122 O O . GLY B 1 47 ? 3.987 -18.106 -14.103 1.00 26.50 84 GLY B O 1
ATOM 3126 N N . SER B 1 48 ? 6.225 -18.211 -14.102 1.00 20.20 85 SER B N 1
ATOM 3127 C CA . SER B 1 48 ? 6.393 -16.770 -13.950 1.00 19.45 85 SER B CA 1
ATOM 3128 C C . SER B 1 48 ? 6.390 -16.084 -15.299 1.00 19.64 85 SER B C 1
ATOM 3129 O O . SER B 1 48 ? 6.439 -16.729 -16.344 1.00 19.27 85 SER B O 1
ATOM 3137 N N . LEU B 1 49 ? 6.270 -14.758 -15.259 1.00 17.58 86 LEU B N 1
ATOM 3138 C CA . LEU B 1 49 ? 6.475 -13.905 -16.423 1.00 16.15 86 LEU B CA 1
ATOM 3139 C C . LEU B 1 49 ? 7.921 -13.450 -16.473 1.00 22.66 86 LEU B C 1
ATOM 3140 O O . LEU B 1 49 ? 8.487 -13.023 -15.451 1.00 25.14 86 LEU B O 1
ATOM 3156 N N . GLY B 1 50 ? 8.533 -13.641 -17.647 1.00 19.21 87 GLY B N 1
ATOM 3157 C CA . GLY B 1 50 ? 9.883 -13.198 -17.930 1.00 19.09 87 GLY B CA 1
ATOM 3158 C C . GLY B 1 50 ? 9.874 -11.970 -18.842 1.00 15.62 87 GLY B C 1
ATOM 3159 O O . GLY B 1 50 ? 8.895 -11.649 -19.498 1.00 16.52 87 GLY B O 1
ATOM 3163 N N . ASP B 1 51 ? 11.026 -11.302 -18.919 1.00 19.16 88 ASP B N 1
ATOM 3164 C CA . ASP B 1 51 ? 11.088 -10.042 -19.669 1.00 17.07 88 ASP B CA 1
ATOM 3165 C C . ASP B 1 51 ? 11.303 -10.328 -21.158 1.00 17.18 88 ASP B C 1
ATOM 3166 O O . ASP B 1 51 ? 12.176 -11.117 -21.535 1.00 19.32 88 ASP B O 1
ATOM 3175 N N . GLU B 1 52 ? 10.494 -9.680 -22.014 1.00 15.59 89 GLU B N 1
ATOM 3176 C CA . GLU B 1 52 ? 10.710 -9.671 -23.467 1.00 16.19 89 GLU B CA 1
ATOM 3177 C C . GLU B 1 52 ? 10.187 -8.303 -23.909 1.00 15.04 89 GLU B C 1
ATOM 3178 O O . GLU B 1 52 ? 9.050 -8.194 -24.370 1.00 15.14 89 GLU B O 1
ATOM 3190 N N . ALA B 1 53 ? 11.022 -7.281 -23.697 1.00 19.48 90 ALA B N 1
ATOM 3191 C CA . ALA B 1 53 ? 10.561 -5.895 -23.781 1.00 15.88 90 ALA B CA 1
ATOM 3192 C C . ALA B 1 53 ? 10.222 -5.453 -25.196 1.00 14.57 90 ALA B C 1
ATOM 3193 O O . ALA B 1 53 ? 10.834 -5.872 -26.176 1.00 16.61 90 ALA B O 1
ATOM 3201 N N . ASN B 1 54 ? 9.231 -4.571 -25.269 1.00 13.80 91 ASN B N 1
ATOM 3202 C CA . ASN B 1 54 ? 8.952 -3.687 -26.407 1.00 14.14 91 ASN B CA 1
ATOM 3203 C C . ASN B 1 54 ? 8.308 -4.451 -27.575 1.00 14.04 91 ASN B C 1
ATOM 3204 O O . ASN B 1 54 ? 8.641 -4.187 -28.728 1.00 14.90 91 ASN B O 1
ATOM 3215 N N . HIS B 1 55 ? 7.359 -5.326 -27.292 1.00 12.36 92 HIS B N 1
ATOM 3216 C CA . HIS B 1 55 ? 6.544 -5.988 -28.312 1.00 11.52 92 HIS B CA 1
ATOM 3217 C C . HIS B 1 55 ? 5.075 -5.987 -27.904 1.00 11.13 92 HIS B C 1
ATOM 3218 O O . HIS B 1 55 ? 4.374 -6.993 -27.963 1.00 12.33 92 HIS B O 1
ATOM 3232 N N . ASN B 1 56 ? 4.564 -4.810 -27.547 1.00 9.81 93 ASN B N 1
ATOM 3233 C CA . ASN B 1 56 ? 3.283 -4.747 -26.853 1.00 9.00 93 ASN B CA 1
ATOM 3234 C C . ASN B 1 56 ? 2.073 -4.446 -27.748 1.00 10.82 93 ASN B C 1
ATOM 3235 O O . ASN B 1 56 ? 0.963 -4.326 -27.225 1.00 11.60 93 ASN B O 1
ATOM 3246 N N . GLU B 1 57 ? 2.254 -4.298 -29.060 1.00 10.35 94 GLU B N 1
ATOM 3247 C CA . GLU B 1 57 ? 1.150 -3.852 -29.919 1.00 9.65 94 GLU B CA 1
ATOM 3248 C C . GLU B 1 57 ? -0.038 -4.817 -29.916 1.00 10.85 94 GLU B C 1
ATOM 3249 O O . GLU B 1 57 ? -1.181 -4.355 -29.827 1.00 10.58 94 GLU B O 1
ATOM 3261 N N . SER B 1 58 ? 0.167 -6.143 -29.999 1.00 10.37 95 SER B N 1
ATOM 3262 C CA . SER B 1 58 ? -1.008 -7.012 -29.980 1.00 10.06 95 SER B CA 1
ATOM 3263 C C . SER B 1 58 ? -1.634 -7.088 -28.604 1.00 9.51 95 SER B C 1
ATOM 3264 O O . SER B 1 58 ? -2.845 -7.254 -28.512 1.00 10.73 95 SER B O 1
ATOM 3272 N N . LEU B 1 59 ? -0.841 -6.983 -27.536 1.00 9.41 96 LEU B N 1
ATOM 3273 C CA . LEU B 1 59 ? -1.420 -6.887 -26.190 1.00 8.15 96 LEU B CA 1
ATOM 3274 C C . LEU B 1 59 ? -2.338 -5.669 -26.098 1.00 9.29 96 LEU B C 1
ATOM 3275 O O . LEU B 1 59 ? -3.448 -5.765 -25.519 1.00 10.00 96 LEU B O 1
ATOM 3291 N N . LEU B 1 60 ? -1.895 -4.514 -26.595 1.00 9.85 97 LEU B N 1
ATOM 3292 C CA . LEU B 1 60 ? -2.726 -3.323 -26.573 1.00 11.56 97 LEU B CA 1
ATOM 3293 C C . LEU B 1 60 ? -3.937 -3.455 -27.490 1.00 11.02 97 LEU B C 1
ATOM 3294 O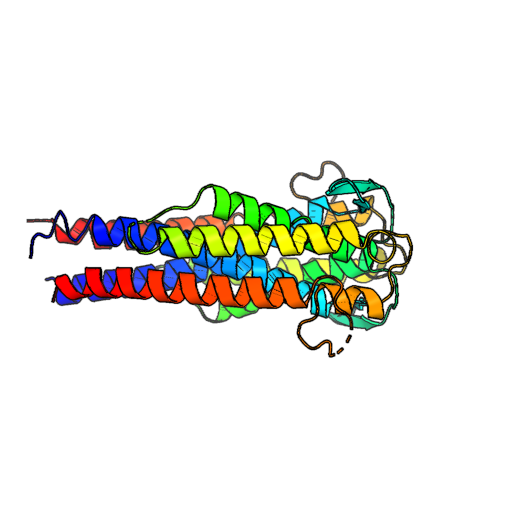 O . LEU B 1 60 ? -5.017 -2.937 -27.155 1.00 10.54 97 LEU B O 1
ATOM 3310 N N . ALA B 1 61 ? -3.816 -4.151 -28.604 1.00 9.29 98 ALA B N 1
ATOM 3311 C CA . ALA B 1 61 ? -4.978 -4.403 -29.451 1.00 8.44 98 ALA B CA 1
ATOM 3312 C C . ALA B 1 61 ? -6.011 -5.233 -28.688 1.00 11.30 98 ALA B C 1
ATOM 3313 O O . ALA B 1 61 ? -7.199 -5.029 -28.869 1.00 10.92 98 ALA B O 1
ATOM 3320 N N . GLY B 1 62 ? -5.544 -6.152 -27.855 1.00 9.08 99 GLY B N 1
ATOM 3321 C CA . GLY B 1 62 ? -6.430 -6.889 -26.949 1.00 8.03 99 GLY B CA 1
ATOM 3322 C C . GLY B 1 62 ? -7.128 -5.999 -25.948 1.00 11.37 99 GLY B C 1
ATOM 3323 O O . GLY B 1 62 ? -8.342 -6.120 -25.753 1.00 11.00 99 GLY B O 1
ATOM 3327 N N . ALA B 1 63 ? -6.375 -5.137 -25.278 1.00 9.90 100 ALA B N 1
ATOM 3328 C CA . ALA B 1 63 ? -7.008 -4.202 -24.349 1.00 10.40 100 ALA B CA 1
ATOM 3329 C C . ALA B 1 63 ? -8.054 -3.364 -25.065 1.00 10.48 100 ALA B C 1
ATOM 3330 O O . ALA B 1 63 ? -9.151 -3.112 -24.523 1.00 10.90 100 ALA B O 1
ATOM 3337 N N . TYR B 1 64 ? -7.726 -2.885 -26.262 1.00 11.45 101 TYR B N 1
ATOM 3338 C CA . TYR B 1 64 ? -8.633 -2.069 -27.050 1.00 9.88 101 TYR B CA 1
ATOM 3339 C C . TYR B 1 64 ? -9.894 -2.820 -27.399 1.00 12.18 101 TYR B C 1
ATOM 3340 O O . TYR B 1 64 ? -10.996 -2.278 -27.250 1.00 11.86 101 TYR B O 1
ATOM 3358 N N . THR B 1 65 ? -9.765 -4.080 -27.840 1.00 11.96 102 THR B N 1
ATOM 3359 C CA . THR B 1 65 ? -10.937 -4.910 -28.123 1.00 12.41 102 THR B CA 1
ATOM 3360 C C . THR B 1 65 ? -11.823 -5.058 -26.886 1.00 11.60 102 THR B C 1
ATOM 3361 O O . THR B 1 65 ? -13.054 -4.920 -26.981 1.00 14.03 102 THR B O 1
ATOM 3372 N N . ILE B 1 66 ? -11.217 -5.327 -25.733 1.00 10.82 103 ILE B N 1
ATOM 3373 C CA . ILE B 1 66 ? -12.001 -5.453 -24.506 1.00 11.04 103 ILE B CA 1
ATOM 3374 C C . ILE B 1 66 ? -12.705 -4.130 -24.231 1.00 11.89 103 ILE B C 1
ATOM 3375 O O . ILE B 1 66 ? -13.865 -4.105 -23.768 1.00 11.86 103 ILE B O 1
ATOM 3391 N N . SER B 1 67 ? -12.001 -3.007 -24.450 1.00 10.77 104 SER B N 1
ATOM 3392 C CA . SER B 1 67 ? -12.606 -1.699 -24.165 1.00 11.82 104 SER B CA 1
ATOM 3393 C C . SER B 1 67 ? -13.848 -1.450 -25.021 1.00 11.32 104 SER B C 1
ATOM 3394 O O . SER B 1 67 ? -14.829 -0.888 -24.514 1.00 12.67 104 SER B O 1
ATOM 3402 N N . THR B 1 68 ? -13.880 -1.901 -26.257 1.00 12.65 105 THR B N 1
ATOM 3403 C CA . THR B 1 68 ? -15.067 -1.678 -27.055 1.00 13.26 105 THR B CA 1
ATOM 3404 C C . THR B 1 68 ? -16.213 -2.601 -26.623 1.00 15.96 105 THR B C 1
ATOM 3405 O O . THR B 1 68 ? -17.395 -2.245 -26.766 1.00 15.92 105 THR B O 1
ATOM 3416 N N . LEU B 1 69 ? -15.873 -3.792 -26.107 1.00 14.62 106 LEU B N 1
ATOM 3417 C CA . LEU B 1 69 ? -16.894 -4.673 -25.559 1.00 14.55 106 LEU B CA 1
ATOM 3418 C C . LEU B 1 69 ? -17.520 -4.052 -24.320 1.00 13.24 106 LEU B C 1
ATOM 3419 O O . LEU B 1 69 ? -18.745 -4.137 -24.119 1.00 15.05 106 LEU B O 1
ATOM 3435 N N . ILE B 1 70 ? -16.702 -3.414 -23.476 1.00 12.39 107 ILE B N 1
ATOM 3436 C CA . ILE B 1 70 ? -17.242 -2.717 -22.311 1.00 12.72 107 ILE B CA 1
ATOM 3437 C C . ILE B 1 70 ? -18.324 -1.714 -22.722 1.00 13.34 107 ILE B C 1
ATOM 3438 O O . ILE B 1 70 ? -19.405 -1.660 -22.130 1.00 13.53 107 ILE B O 1
ATOM 3454 N N . THR B 1 71 ? -18.050 -0.912 -23.737 1.00 14.31 108 THR B N 1
ATOM 3455 C CA . THR B 1 71 ? -19.017 0.073 -24.212 1.00 13.55 108 THR B CA 1
ATOM 3456 C C . THR B 1 71 ? -20.298 -0.599 -24.687 1.00 13.94 108 THR B C 1
ATOM 3457 O O . THR B 1 71 ? -21.410 -0.140 -24.383 1.00 16.83 108 THR B O 1
ATOM 3468 N N . GLN B 1 72 ? -20.159 -1.694 -25.441 1.00 17.29 109 GLN B N 1
ATOM 3469 C CA . GLN B 1 72 ? -21.339 -2.387 -25.945 1.00 18.39 109 GLN B CA 1
ATOM 3470 C C . GLN B 1 72 ? -22.205 -2.932 -24.796 1.00 19.60 109 GLN B C 1
ATOM 3471 O O . GLN B 1 72 ? -23.438 -2.843 -24.817 1.00 20.17 109 GLN B O 1
ATOM 3485 N N . LYS B 1 73 ? -21.573 -3.508 -23.779 1.00 14.79 110 LYS B N 1
ATOM 3486 C CA . LYS B 1 73 ? -22.351 -4.044 -22.672 1.00 16.49 110 LYS B CA 1
ATOM 3487 C C . LYS B 1 73 ? -23.052 -2.917 -21.913 1.00 17.76 110 LYS B C 1
ATOM 3488 O O . LYS B 1 73 ? -24.203 -3.061 -21.478 1.00 17.25 110 LYS B O 1
ATOM 3507 N N . LEU B 1 74 ? -22.374 -1.776 -21.748 1.00 16.26 111 LEU 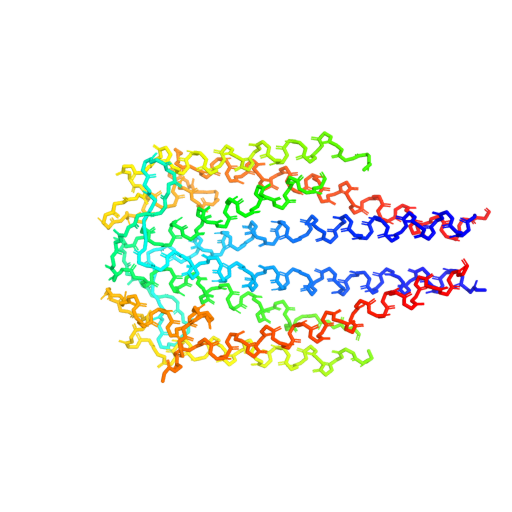B N 1
ATOM 3508 C CA . LEU B 1 74 ? -23.004 -0.656 -21.035 1.00 14.53 111 LEU B CA 1
ATOM 3509 C C . LEU B 1 74 ? -24.166 -0.079 -21.817 1.00 17.18 111 LEU B C 1
ATOM 3510 O O . LEU B 1 74 ? -25.126 0.403 -21.207 1.00 18.06 111 LEU B O 1
ATOM 3526 N N . SER B 1 75 ? -24.084 -0.136 -23.155 1.00 20.73 112 SER B N 1
ATOM 3527 C CA . SER B 1 75 ? -25.169 0.347 -23.999 1.00 20.99 112 SER B CA 1
ATOM 3528 C C . SER B 1 75 ? -26.440 -0.437 -23.761 1.00 22.42 112 SER B C 1
ATOM 3529 O O . SER B 1 75 ? -27.538 0.092 -23.965 1.00 38.74 112 SER B O 1
ATOM 3537 N N . LYS B 1 76 ? -26.337 -1.674 -23.283 1.00 22.96 113 LYS B N 1
ATOM 3538 C CA . LYS B 1 76 ? -27.518 -2.500 -23.082 1.00 25.91 113 LYS B CA 1
ATOM 3539 C C . LYS B 1 76 ? -28.183 -2.280 -21.724 1.00 34.42 113 LYS B C 1
ATOM 3540 O O . LYS B 1 76 ? -29.271 -2.820 -21.489 1.00 35.92 113 LYS B O 1
ATOM 3559 N N . LEU B 1 77 ? -27.573 -1.492 -20.834 1.00 25.70 114 LEU B N 1
ATOM 3560 C CA . LEU B 1 77 ? -28.140 -1.215 -19.513 1.00 24.19 114 LEU B CA 1
ATOM 3561 C C . LEU B 1 77 ? -29.008 0.029 -19.449 1.00 28.87 114 LEU B C 1
ATOM 3562 O O . LEU B 1 77 ? -28.921 0.915 -20.300 1.00 44.49 114 LEU B O 1
ATOM 3578 N N . GLU B 1 81 ? -33.386 1.486 -13.999 1.00 46.34 118 GLU B N 1
ATOM 3579 C CA . GLU B 1 81 ? -34.087 2.387 -13.084 1.00 51.86 118 GLU B CA 1
ATOM 3580 C C . GLU B 1 81 ? -33.219 2.864 -11.924 1.00 46.95 118 GLU B C 1
ATOM 3581 O O . GLU B 1 81 ? -32.583 2.045 -11.265 1.00 48.72 118 GLU B O 1
ATOM 3592 N N . GLY B 1 82 ? -33.244 4.178 -11.657 1.00 49.78 119 GLY B N 1
ATOM 3593 C CA . GLY B 1 82 ? -32.380 4.825 -10.674 1.00 42.70 119 GLY B CA 1
ATOM 3594 C C . GLY B 1 82 ? -30.901 4.850 -11.027 1.00 36.75 119 GLY B C 1
ATOM 3595 O O . GLY B 1 82 ? -30.089 5.373 -10.253 1.00 40.75 119 GLY B O 1
ATOM 3599 N N . LEU B 1 83 ? -30.519 4.312 -12.165 1.00 31.34 120 LEU B N 1
ATOM 3600 C CA . LEU B 1 83 ? -29.119 4.209 -12.517 1.00 26.80 120 LEU B CA 1
ATOM 3601 C C . LEU B 1 83 ? -28.792 4.910 -13.821 1.00 22.28 120 LEU B C 1
ATOM 3602 O O . LEU B 1 83 ? -27.658 4.836 -14.252 1.00 22.33 120 LEU B O 1
ATOM 3618 N N . LYS B 1 84 ? -29.765 5.578 -14.439 1.00 26.12 121 LYS B N 1
ATOM 3619 C CA . LYS B 1 84 ? -29.599 6.189 -15.761 1.00 33.60 121 LYS B CA 1
ATOM 3620 C C . LYS B 1 84 ? -28.338 7.051 -15.864 1.00 24.13 121 LYS B C 1
ATOM 3621 O O . LYS B 1 84 ? -27.506 6.876 -16.767 1.00 22.93 121 LYS B O 1
ATOM 3640 N N . GLU B 1 85 ? -28.223 8.044 -14.981 1.00 27.91 122 GLU B N 1
ATOM 3641 C CA . GLU B 1 85 ? -27.085 8.963 -15.032 1.00 26.26 122 GLU B CA 1
ATOM 3642 C C . GLU B 1 85 ? -25.765 8.232 -14.833 1.00 22.94 122 GLU B C 1
ATOM 3643 O O . GLU B 1 85 ? -24.773 8.519 -15.511 1.00 23.17 122 GLU B O 1
ATOM 3655 N N . LYS B 1 86 ? -25.715 7.291 -13.898 1.00 21.60 123 LYS B N 1
ATOM 3656 C CA . LYS B 1 86 ? -24.462 6.584 -13.655 1.00 21.38 123 LYS B CA 1
ATOM 3657 C C . LYS B 1 86 ? -24.087 5.667 -14.811 1.00 17.01 123 LYS B C 1
ATOM 3658 O O . LYS B 1 86 ? -22.893 5.528 -15.116 1.00 17.85 123 LYS B O 1
ATOM 3677 N N . ILE B 1 87 ? -25.062 5.009 -15.456 1.00 17.56 124 ILE B N 1
ATOM 3678 C CA . ILE B 1 87 ? -24.752 4.229 -16.668 1.00 17.27 124 ILE B CA 1
ATOM 3679 C C . ILE B 1 87 ? -24.260 5.149 -17.778 1.00 17.95 124 ILE B C 1
ATOM 3680 O O . ILE B 1 87 ? -23.296 4.826 -18.485 1.00 17.92 124 ILE B O 1
ATOM 3696 N N . ALA B 1 88 ? -24.949 6.285 -17.996 1.00 20.58 125 ALA B N 1
ATOM 3697 C CA . ALA B 1 88 ? -24.531 7.186 -19.081 1.00 20.91 125 ALA B CA 1
ATOM 3698 C C . ALA B 1 88 ? -23.118 7.699 -18.863 1.00 20.34 125 ALA B C 1
ATOM 3699 O O . ALA B 1 88 ? -22.322 7.771 -19.812 1.00 21.30 125 ALA B O 1
ATOM 3706 N N . ALA B 1 89 ? -22.763 8.020 -17.614 1.00 21.25 126 ALA B N 1
ATOM 3707 C CA . ALA B 1 89 ? -21.405 8.477 -17.309 1.00 20.63 126 ALA B CA 1
ATOM 3708 C C . ALA B 1 89 ? -20.375 7.391 -17.595 1.00 18.74 126 ALA B C 1
ATOM 3709 O O . ALA B 1 89 ? -19.333 7.650 -18.210 1.00 18.83 126 ALA B O 1
ATOM 3716 N N . ALA B 1 90 ? -20.642 6.175 -17.133 1.00 16.25 127 ALA B N 1
ATOM 3717 C CA . ALA B 1 90 ? -19.760 5.058 -17.398 1.00 17.11 127 ALA B CA 1
ATOM 3718 C C . ALA B 1 90 ? -19.606 4.816 -18.893 1.00 17.50 127 ALA B C 1
ATOM 3719 O O . ALA B 1 90 ? -18.492 4.609 -19.372 1.00 16.64 127 ALA B O 1
ATOM 3726 N N . LYS B 1 91 ? -20.716 4.821 -19.640 1.00 15.47 128 LYS B N 1
ATOM 3727 C CA . LYS B 1 91 ? -20.626 4.628 -21.085 1.00 18.35 128 LYS B CA 1
ATOM 3728 C C . LYS B 1 91 ? -19.737 5.686 -21.729 1.00 15.82 128 LYS B C 1
ATOM 3729 O O . LYS B 1 91 ? -18.890 5.368 -22.573 1.00 17.64 128 LYS B O 1
ATOM 3748 N N . LYS B 1 92 ? -19.936 6.963 -21.364 1.00 17.02 129 LYS B N 1
ATOM 3749 C CA . LYS B 1 92 ? -19.112 8.029 -21.929 1.00 18.13 129 LYS B CA 1
ATOM 3750 C C . LYS B 1 92 ? -17.642 7.824 -21.603 1.00 18.39 129 LYS B C 1
ATOM 3751 O O . LYS B 1 92 ? -16.771 7.990 -22.479 1.00 17.89 129 LYS B O 1
ATOM 3770 N N . CYS B 1 93 ? -17.336 7.480 -20.359 1.00 17.05 130 CYS B N 1
ATOM 3771 C CA . CYS B 1 93 ? -15.950 7.221 -19.969 1.00 18.38 130 CYS B CA 1
ATOM 3772 C C . CYS B 1 93 ? -15.373 6.070 -20.754 1.00 14.80 130 CYS B C 1
ATOM 3773 O O . CYS B 1 93 ? -14.194 6.091 -21.111 1.00 15.35 130 CYS B O 1
ATOM 3781 N N . SER B 1 94 ? -16.185 5.063 -21.060 1.00 14.68 131 SER B N 1
ATOM 3782 C CA . SER B 1 94 ? -15.665 3.930 -21.787 1.00 13.79 131 SER B CA 1
ATOM 3783 C C . SER B 1 94 ? -15.324 4.322 -23.225 1.00 15.46 131 SER B C 1
ATOM 3784 O O . SER B 1 94 ? -14.313 3.859 -23.780 1.00 14.31 131 SER B O 1
ATOM 3792 N N . GLU B 1 95 ? -16.158 5.152 -23.849 1.00 15.86 132 GLU B N 1
ATOM 3793 C CA . GLU B 1 95 ? -15.855 5.643 -25.199 1.00 16.91 132 GLU B CA 1
ATOM 3794 C C . GLU B 1 95 ? -14.591 6.487 -25.199 1.00 15.51 132 GLU B C 1
ATOM 3795 O O . GLU B 1 95 ? -13.764 6.388 -26.118 1.00 16.44 132 GLU B O 1
ATOM 3807 N N . GLU B 1 96 ? -14.416 7.329 -24.189 1.00 14.91 133 GLU B N 1
ATOM 3808 C CA . GLU B 1 96 ? -13.249 8.188 -24.148 1.00 14.94 133 GLU B CA 1
ATOM 3809 C C . GLU B 1 96 ? -11.955 7.376 -24.002 1.00 15.53 133 GLU B C 1
ATOM 3810 O O . GLU B 1 96 ? -10.915 7.773 -24.540 1.00 15.99 133 GLU B O 1
ATOM 3822 N N . PHE B 1 97 ? -11.993 6.268 -23.266 1.00 14.61 134 PHE B N 1
ATOM 3823 C CA . PHE B 1 97 ? -10.833 5.391 -23.147 1.00 14.36 134 PHE B CA 1
ATOM 3824 C C . PHE B 1 97 ? -10.498 4.734 -24.474 1.00 11.77 134 PHE B C 1
ATOM 3825 O O . PHE B 1 97 ? -9.338 4.811 -24.936 1.00 12.51 134 PHE B O 1
ATOM 3842 N N . SER B 1 98 ? -11.482 4.144 -25.146 1.00 12.00 135 SER B N 1
ATOM 3843 C CA . SER B 1 98 ? -11.196 3.548 -26.451 1.00 13.88 135 SER B CA 1
ATOM 3844 C C . SER B 1 98 ? -10.651 4.577 -27.411 1.00 13.69 135 SER B C 1
ATOM 3845 O O . SER B 1 98 ? -9.702 4.276 -28.143 1.00 13.61 135 SER B O 1
ATOM 3853 N N . THR B 1 99 ? -11.245 5.779 -27.436 1.00 14.39 136 THR B N 1
ATOM 3854 C CA . THR B 1 99 ? -10.832 6.796 -28.384 1.00 16.36 136 THR B CA 1
ATOM 3855 C C . THR B 1 99 ? -9.423 7.281 -28.080 1.00 14.57 136 THR B C 1
ATOM 3856 O O . THR B 1 99 ? -8.648 7.558 -29.019 1.00 15.33 136 THR B O 1
ATOM 3867 N N . LYS B 1 100 ? -9.034 7.342 -26.801 1.00 15.75 137 LYS B N 1
ATOM 3868 C CA . LYS B 1 100 ? -7.674 7.758 -26.473 1.00 14.59 137 LYS B CA 1
ATOM 3869 C C . LYS B 1 100 ? -6.657 6.730 -26.972 1.00 13.09 137 LYS B C 1
ATOM 3870 O O . LYS B 1 100 ? -5.590 7.100 -27.459 1.00 14.72 137 LYS B O 1
ATOM 3889 N N . LEU B 1 101 ? -6.964 5.444 -26.854 1.00 12.82 138 LEU B N 1
ATOM 3890 C CA . LEU B 1 101 ? -6.067 4.413 -27.348 1.00 15.26 138 LEU B CA 1
ATOM 3891 C C . LEU B 1 101 ? -5.878 4.546 -28.849 1.00 12.22 138 LEU B C 1
ATOM 3892 O O . LEU B 1 101 ? -4.739 4.591 -29.352 1.00 14.06 138 LEU B O 1
ATOM 3908 N N . LYS B 1 102 ? -6.999 4.624 -29.588 1.00 13.65 139 LYS B N 1
ATOM 3909 C CA . LYS B 1 102 ? -6.951 4.769 -31.035 1.00 13.93 139 LYS B CA 1
ATOM 3910 C C . LYS B 1 102 ? -6.204 6.028 -31.466 1.00 14.07 139 LYS B C 1
ATOM 3911 O O . LYS B 1 102 ? -5.370 5.986 -32.403 1.00 17.17 139 LYS B O 1
ATOM 3930 N N . ASP B 1 103 ? -6.425 7.131 -30.774 1.00 15.66 140 ASP B N 1
ATOM 3931 C CA . ASP B 1 103 ? -5.804 8.403 -31.110 1.00 15.12 140 ASP B CA 1
ATOM 3932 C C . ASP B 1 103 ? -4.304 8.362 -30.882 1.00 16.23 140 ASP B C 1
ATOM 3933 O O . ASP B 1 103 ? -3.582 9.161 -31.494 1.00 19.85 140 ASP B O 1
ATOM 3942 N N . ASN B 1 104 ? -3.822 7.392 -30.095 1.00 14.52 141 ASN B N 1
ATOM 3943 C CA . ASN B 1 104 ? -2.408 7.219 -29.819 1.00 14.47 141 ASN B CA 1
ATOM 3944 C C . ASN B 1 104 ? -1.810 6.057 -30.618 1.00 14.39 141 ASN B C 1
ATOM 3945 O O . ASN B 1 104 ? -0.752 5.541 -30.267 1.00 14.09 141 ASN B O 1
ATOM 3956 N N . HIS B 1 105 ? -2.425 5.733 -31.743 1.00 12.69 142 HIS B N 1
ATOM 3957 C CA . HIS B 1 105 ? -1.915 4.665 -32.598 1.00 13.55 142 HIS B CA 1
ATOM 3958 C C . HIS B 1 105 ? -0.461 4.863 -32.990 1.00 12.07 142 HIS B C 1
ATOM 3959 O O . HIS B 1 105 ? 0.218 3.871 -33.212 1.00 14.79 142 HIS B O 1
ATOM 3973 N N . ALA B 1 106 ? 0.020 6.100 -33.156 1.00 14.06 143 ALA B N 1
ATOM 3974 C CA . ALA B 1 106 ? 1.369 6.276 -33.649 1.00 13.85 143 ALA B CA 1
ATOM 3975 C C . ALA B 1 106 ? 2.411 5.707 -32.703 1.00 15.78 143 ALA B C 1
ATOM 3976 O O . ALA B 1 106 ? 3.509 5.359 -33.138 1.00 15.77 143 ALA B O 1
ATOM 3983 N N . GLN B 1 107 ? 2.100 5.640 -31.405 1.00 15.17 144 GLN B N 1
ATOM 3984 C CA . GLN B 1 107 ? 2.957 4.954 -30.446 1.00 14.08 144 GLN B CA 1
ATOM 3985 C C . GLN B 1 107 ? 2.432 3.616 -29.952 1.00 12.86 144 GLN B C 1
ATOM 3986 O O . GLN B 1 107 ? 3.247 2.820 -29.464 1.00 13.27 144 GLN B O 1
ATOM 4000 N N . LEU B 1 108 ? 1.111 3.364 -30.031 1.00 11.78 145 LEU B N 1
ATOM 4001 C CA . LEU B 1 108 ? 0.505 2.150 -29.459 1.00 10.96 145 LEU B CA 1
ATOM 4002 C C . LEU B 1 108 ? 0.159 1.105 -30.501 1.00 12.87 145 LEU B C 1
ATOM 4003 O O . LEU B 1 108 ? -0.217 -0.017 -30.121 1.00 13.04 145 LEU B O 1
ATOM 4019 N N . GLY B 1 109 ? 0.224 1.450 -31.776 1.00 12.44 146 GLY B N 1
ATOM 4020 C CA . GLY B 1 109 ? -0.133 0.538 -32.868 1.00 13.38 146 GLY B CA 1
ATOM 4021 C C . GLY B 1 109 ? 0.898 0.417 -33.961 1.00 13.74 146 GLY B C 1
ATOM 4022 O O . GLY B 1 109 ? 0.573 0.525 -35.133 1.00 16.38 146 GLY B O 1
ATOM 4026 N N A ILE B 1 110 ? 2.129 0.200 -33.548 0.49 12.75 147 ILE B N 1
ATOM 4027 N N B ILE B 1 110 ? 2.137 0.220 -33.556 0.51 13.73 147 ILE B N 1
ATOM 4028 C CA A ILE B 1 110 ? 3.269 0.082 -34.441 0.49 12.92 147 ILE B CA 1
ATOM 4029 C CA B ILE B 1 110 ? 3.261 0.098 -34.469 0.51 12.94 147 ILE B CA 1
ATOM 4030 C C A ILE B 1 110 ? 3.980 -1.226 -34.141 0.49 12.60 147 ILE B C 1
ATOM 4031 C C B ILE B 1 110 ? 4.080 -1.118 -34.063 0.51 12.81 147 ILE B C 1
ATOM 4032 O O A ILE B 1 110 ? 3.642 -1.948 -33.210 0.49 12.31 147 ILE B O 1
ATOM 4033 O O B ILE B 1 110 ? 3.923 -1.666 -32.975 0.51 12.43 147 ILE B O 1
ATOM 4064 N N . GLN B 1 111 ? 4.973 -1.549 -34.960 1.00 12.91 148 GLN B N 1
ATOM 4065 C CA . GLN B 1 111 ? 5.770 -2.736 -34.691 1.00 12.93 148 GLN B CA 1
ATOM 4066 C C . GLN B 1 111 ? 6.755 -2.406 -33.573 1.00 13.29 148 GLN B C 1
ATOM 4067 O O . GLN B 1 111 ? 7.610 -1.535 -33.719 1.00 15.27 148 GLN B O 1
ATOM 4081 N N . GLY B 1 112 ? 6.657 -3.119 -32.477 1.00 12.40 149 GLY B N 1
ATOM 4082 C CA . GLY B 1 112 ? 7.562 -2.909 -31.369 1.00 12.93 149 GLY B CA 1
ATOM 4083 C C . GLY B 1 112 ? 7.150 -1.819 -30.407 1.00 12.80 149 GLY B C 1
ATOM 4084 O O . GLY B 1 112 ? 7.955 -1.016 -29.963 1.00 14.08 149 GLY B O 1
ATOM 4088 N N . VAL B 1 113 ? 5.887 -1.835 -29.968 1.00 12.71 150 VAL B N 1
ATOM 4089 C CA . VAL B 1 113 ? 5.423 -0.843 -29.001 1.00 11.57 150 VAL B CA 1
ATOM 4090 C C . VAL B 1 113 ? 6.220 -1.008 -27.721 1.00 10.69 150 VAL B C 1
ATOM 4091 O O . VAL B 1 113 ? 6.274 -2.096 -27.136 1.00 11.59 150 VAL B O 1
ATOM 4104 N N . THR B 1 114 ? 6.718 0.115 -27.196 1.00 11.89 151 THR B N 1
ATOM 4105 C CA . THR B 1 114 ? 7.592 0.033 -26.037 1.00 12.05 151 THR B CA 1
ATOM 4106 C C . THR B 1 114 ? 6.812 -0.177 -24.749 1.00 11.84 151 THR B C 1
ATOM 4107 O O . THR B 1 114 ? 5.649 0.219 -24.647 1.00 12.23 151 THR B O 1
ATOM 4118 N N . ASP B 1 115 ? 7.484 -0.795 -23.769 1.00 13.19 152 ASP B N 1
ATOM 4119 C CA . ASP B 1 115 ? 6.887 -0.982 -22.458 1.00 12.65 152 ASP B CA 1
ATOM 4120 C C . ASP B 1 115 ? 6.456 0.362 -21.892 1.00 12.88 152 ASP B C 1
ATOM 4121 O O . ASP B 1 115 ? 5.380 0.479 -21.292 1.00 13.62 152 ASP B O 1
ATOM 4130 N N . GLU B 1 116 ? 7.311 1.375 -22.004 1.00 13.60 153 GLU B N 1
ATOM 4131 C CA . GLU B 1 116 ? 6.966 2.693 -21.463 1.00 13.89 153 GLU B CA 1
ATOM 4132 C C . GLU B 1 116 ? 5.669 3.236 -22.054 1.00 14.52 153 GLU B C 1
ATOM 4133 O O . GLU B 1 116 ? 4.803 3.737 -21.324 1.00 14.35 153 GLU B O 1
ATOM 4145 N N . ASN B 1 117 ? 5.482 3.137 -23.367 1.00 12.24 154 ASN B N 1
ATOM 4146 C CA . ASN B 1 117 ? 4.271 3.691 -23.974 1.00 12.68 154 ASN B CA 1
ATOM 4147 C C . ASN B 1 117 ? 3.042 2.851 -23.644 1.00 12.93 154 ASN B C 1
ATOM 4148 O O . ASN B 1 117 ? 1.962 3.408 -23.351 1.00 13.25 154 ASN B O 1
ATOM 4159 N N . ALA B 1 118 ? 3.210 1.530 -23.580 1.00 11.22 155 ALA B N 1
ATOM 4160 C CA . ALA B 1 118 ? 2.103 0.663 -23.170 1.00 11.26 155 ALA B CA 1
ATOM 4161 C C . ALA B 1 118 ? 1.646 1.001 -21.749 1.00 10.88 155 ALA B C 1
ATOM 4162 O O . ALA B 1 118 ? 0.442 0.968 -21.453 1.00 12.11 155 ALA B O 1
ATOM 4169 N N . LYS B 1 119 ? 2.589 1.253 -20.828 1.00 11.51 156 LYS B N 1
ATOM 4170 C CA . LYS B 1 119 ? 2.206 1.574 -19.461 1.00 12.84 156 LYS B CA 1
ATOM 4171 C C . LYS B 1 119 ? 1.474 2.905 -19.377 1.00 13.34 156 LYS B C 1
ATOM 4172 O O . LYS B 1 119 ? 0.602 3.048 -18.525 1.00 13.06 156 LYS B O 1
ATOM 4191 N N . LYS B 1 120 ? 1.780 3.866 -20.240 1.00 13.41 157 LYS B N 1
ATOM 4192 C CA . LYS B 1 120 ? 1.047 5.131 -20.256 1.00 14.06 157 LYS B CA 1
ATOM 4193 C C . LYS B 1 120 ? -0.362 4.969 -20.796 1.00 13.35 157 LYS B C 1
ATOM 4194 O O . LYS B 1 120 ? -1.187 5.863 -20.576 1.00 14.35 157 LYS B O 1
ATOM 4213 N N . ALA B 1 121 ? -0.663 3.831 -21.397 1.00 12.78 158 ALA B N 1
ATOM 4214 C CA . ALA B 1 121 ? -1.976 3.513 -21.948 1.00 13.94 158 ALA B CA 1
ATOM 4215 C C . ALA B 1 121 ? -2.860 2.721 -20.991 1.00 13.83 158 ALA B C 1
ATOM 4216 O O . ALA B 1 121 ? -4.060 3.040 -20.870 1.00 13.63 158 ALA B O 1
ATOM 4223 N N . ILE B 1 122 ? -2.312 1.720 -20.281 1.00 10.67 159 ILE B N 1
ATOM 4224 C CA . ILE B 1 122 ? -3.165 0.826 -19.500 1.00 11.05 159 ILE B CA 1
ATOM 4225 C C . ILE B 1 122 ? -2.671 0.436 -18.104 1.00 12.41 159 ILE B C 1
ATOM 4226 O O . ILE B 1 122 ? -3.344 -0.369 -17.437 1.00 13.75 159 ILE B O 1
ATOM 4242 N N . LEU B 1 123 ? -1.565 0.969 -17.613 1.00 11.65 160 LEU B N 1
ATOM 4243 C CA . LEU B 1 123 ? -1.048 0.638 -16.274 1.00 13.13 160 LEU B CA 1
ATOM 4244 C C . LEU B 1 123 ? -1.447 1.738 -15.281 1.00 17.56 160 LEU B C 1
ATOM 4245 O O . LEU B 1 123 ? -0.825 2.806 -15.242 1.00 17.73 160 LEU B O 1
ATOM 4261 N N . LYS B 1 124 ? -2.468 1.452 -14.468 1.00 19.35 161 LYS B N 1
ATOM 4262 C CA . LYS B 1 124 ? -2.929 2.386 -13.445 1.00 20.80 161 LYS B CA 1
ATOM 4263 C C . LYS B 1 124 ? -1.803 2.777 -12.523 1.00 25.55 161 LYS B C 1
ATOM 4264 O O . LYS B 1 124 ? -0.928 1.975 -12.187 1.00 25.98 161 LYS B O 1
ATOM 4283 N N . ALA B 1 125 ? -1.869 4.022 -12.061 1.00 27.98 162 ALA B N 1
ATOM 4284 C CA . ALA B 1 125 ? -0.869 4.601 -11.172 1.00 48.31 162 ALA B CA 1
ATOM 4285 C C . ALA B 1 125 ? 0.511 4.650 -11.814 1.00 46.20 162 ALA B C 1
ATOM 4286 O O . ALA B 1 125 ? 1.518 4.787 -11.118 1.00 40.97 162 ALA B O 1
ATOM 4293 N N . ASN B 1 126 ? 0.582 4.545 -13.133 1.00 42.92 163 ASN B N 1
ATOM 4294 C CA . ASN B 1 126 ? 1.860 4.683 -13.809 1.00 60.02 163 ASN B CA 1
ATOM 4295 C C . ASN B 1 126 ? 2.448 6.053 -13.494 1.00 81.81 163 ASN B C 1
ATOM 4296 O O . ASN B 1 126 ? 1.833 7.083 -13.786 1.00 85.75 163 ASN B O 1
ATOM 4307 N N . ALA B 1 127 ? 3.626 6.063 -12.866 1.00 92.39 164 ALA B N 1
ATOM 4308 C CA . ALA B 1 127 ? 4.247 7.319 -12.461 1.00 95.70 164 ALA B CA 1
ATOM 4309 C C . ALA B 1 127 ? 4.844 8.090 -13.632 1.00 86.93 164 ALA B C 1
ATOM 4310 O O . ALA B 1 127 ? 5.152 9.274 -13.470 1.00 88.59 164 ALA B O 1
ATOM 4317 N N . ALA B 1 128 ? 5.004 7.468 -14.795 1.00 81.89 165 ALA B N 1
ATOM 4318 C CA . ALA B 1 128 ? 5.574 8.149 -15.957 1.00 79.47 165 ALA B CA 1
ATOM 4319 C C . ALA B 1 128 ? 4.528 8.962 -16.721 1.00 71.38 165 ALA B C 1
ATOM 4320 O O . ALA B 1 128 ? 3.331 8.667 -16.681 1.00 66.41 165 ALA B O 1
ATOM 4327 N N . ASP B 1 131 ? 0.091 11.014 -20.766 1.00 34.03 168 ASP B N 1
ATOM 4328 C CA . ASP B 1 131 ? -1.060 10.112 -20.686 1.00 18.51 168 ASP B CA 1
ATOM 4329 C C . ASP B 1 131 ? -1.414 9.597 -22.103 1.00 19.64 168 ASP B C 1
ATOM 4330 O O . ASP B 1 131 ? -1.616 10.392 -23.030 1.00 24.51 168 ASP B O 1
ATOM 4338 N N . LYS B 1 132 ? -1.517 8.276 -22.257 1.00 17.17 169 LYS B N 1
ATOM 4339 C CA . LYS B 1 132 ? -1.906 7.635 -23.518 1.00 15.84 169 LYS B CA 1
ATOM 4340 C C . LYS B 1 132 ? -3.107 6.728 -23.322 1.00 17.53 169 LYS B C 1
ATOM 4341 O O . LYS B 1 132 ? -3.360 5.830 -24.142 1.00 16.78 169 LYS B O 1
ATOM 4360 N N . GLY B 1 133 ? -3.870 6.959 -22.254 1.00 14.91 170 GLY B N 1
ATOM 4361 C CA . GLY B 1 133 ? -5.032 6.152 -21.966 1.00 16.36 170 GLY B CA 1
ATOM 4362 C C . GLY B 1 133 ? -5.250 5.871 -20.498 1.00 14.45 170 GLY B C 1
ATOM 4363 O O . GLY B 1 133 ? -6.387 5.624 -20.096 1.00 13.73 170 GLY B O 1
ATOM 4367 N N A VAL B 1 134 ? -4.196 5.897 -19.679 0.52 15.23 171 VAL B N 1
ATOM 4368 N N B VAL B 1 134 ? -4.200 5.911 -19.677 0.48 14.96 171 VAL B N 1
ATOM 4369 C CA A VAL B 1 134 ? -4.369 5.459 -18.289 0.52 15.87 171 VAL B CA 1
ATOM 4370 C CA B VAL B 1 134 ? -4.373 5.445 -18.299 0.48 16.04 171 VAL B CA 1
ATOM 4371 C C A VAL B 1 134 ? -5.346 6.354 -17.550 0.52 17.91 171 VAL B C 1
ATOM 4372 C C B VAL B 1 134 ? -5.307 6.357 -17.514 0.48 17.47 171 VAL B C 1
ATOM 4373 O O A VAL B 1 134 ? -6.138 5.871 -16.733 0.52 19.95 171 VAL B O 1
ATOM 4374 O O B VAL B 1 134 ? -6.040 5.886 -16.639 0.48 14.79 171 VAL B O 1
ATOM 4399 N N . GLU B 1 135 ? -5.250 7.679 -17.737 1.00 16.69 172 GLU B N 1
ATOM 4400 C CA . GLU B 1 135 ? -6.149 8.565 -17.022 1.00 19.50 172 GLU B CA 1
ATOM 4401 C C . GLU B 1 135 ? -7.596 8.231 -17.348 1.00 16.33 172 GLU B C 1
ATOM 4402 O O . GLU B 1 135 ? -8.484 8.317 -16.488 1.00 19.54 172 GLU B O 1
ATOM 4414 N N . GLU B 1 136 ? -7.857 7.880 -18.606 1.00 17.94 173 GLU B N 1
ATOM 4415 C CA . GLU B 1 136 ? -9.214 7.531 -19.005 1.00 17.70 173 GLU B CA 1
ATOM 4416 C C . GLU B 1 136 ? -9.631 6.178 -18.436 1.00 17.12 173 GLU B C 1
ATOM 4417 O O . GLU B 1 136 ? -10.792 5.979 -18.027 1.00 16.80 173 GLU B O 1
ATOM 4429 N N . LEU B 1 137 ? -8.685 5.259 -18.359 1.00 14.79 174 LEU B N 1
ATOM 4430 C CA . LEU B 1 137 ? -8.942 3.980 -17.714 1.00 13.98 174 LEU B CA 1
ATOM 4431 C C . LEU B 1 137 ? -9.300 4.177 -16.253 1.00 17.82 174 LEU B C 1
ATOM 4432 O O . LEU B 1 137 ? -10.250 3.561 -15.733 1.00 16.33 174 LEU B O 1
ATOM 4448 N N A GLU B 1 138 ? -8.595 5.068 -15.579 0.52 16.62 175 GLU B N 1
ATOM 4449 N N B GLU B 1 138 ? -8.576 5.062 -15.572 0.48 15.79 175 GLU B N 1
ATOM 4450 C CA A GLU B 1 138 ? -8.879 5.277 -14.171 0.52 17.72 175 GLU B CA 1
ATOM 4451 C CA B GLU B 1 138 ? -8.841 5.313 -14.159 0.48 16.74 175 GLU B CA 1
ATOM 4452 C C A GLU B 1 138 ? -10.239 5.930 -13.971 0.52 16.97 175 GLU B C 1
ATOM 4453 C C B GLU B 1 138 ? -10.213 5.950 -13.957 0.48 16.62 175 GLU B C 1
ATOM 4454 O O A GLU B 1 138 ? -10.971 5.570 -13.047 0.52 19.22 175 GLU B O 1
ATOM 4455 O O B GLU B 1 138 ? -10.933 5.591 -13.023 0.48 18.67 175 GLU B O 1
ATOM 4478 N N . LYS B 1 139 ? -10.603 6.877 -14.839 1.00 16.46 176 LYS B N 1
ATOM 4479 C CA . LYS B 1 139 ? -11.925 7.494 -14.733 1.00 17.52 176 LYS B CA 1
ATOM 4480 C C . LYS B 1 139 ? -13.026 6.479 -14.987 1.00 17.92 176 LYS B C 1
ATOM 4481 O O . LYS B 1 139 ? -14.052 6.472 -14.295 1.00 19.12 176 LYS B O 1
ATOM 4500 N N . LEU B 1 140 ? -12.819 5.599 -15.968 1.00 17.34 177 LEU B N 1
ATOM 4501 C CA . LEU B 1 140 ? -13.778 4.543 -16.228 1.00 15.93 177 LEU B CA 1
ATOM 4502 C C . LEU B 1 140 ? -13.910 3.627 -15.014 1.00 18.09 177 LEU B C 1
ATOM 4503 O O . LEU B 1 140 ? -15.024 3.268 -14.616 1.00 16.64 177 LEU B O 1
ATOM 4519 N N A SER B 1 141 ? -12.781 3.251 -14.405 0.56 15.67 178 SER B N 1
ATOM 4520 N N B SER B 1 141 ? -12.780 3.248 -14.408 0.44 15.83 178 SER B N 1
ATOM 4521 C CA A SER B 1 141 ? -12.827 2.385 -13.232 0.56 17.57 178 SER B CA 1
ATOM 4522 C CA B SER B 1 141 ? -12.821 2.395 -13.223 0.44 17.78 178 SER B CA 1
ATOM 4523 C C A SER B 1 141 ? -13.634 3.023 -12.114 0.56 17.87 178 SER B C 1
ATOM 4524 C C B SER B 1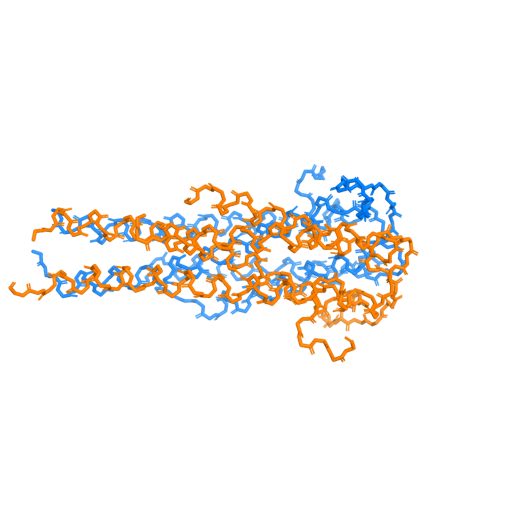 141 ? -13.655 3.031 -12.128 0.44 17.88 178 SER B C 1
ATOM 4525 O O A SER B 1 141 ? -14.439 2.343 -11.471 0.56 20.55 178 SER B O 1
ATOM 4526 O O B SER B 1 141 ? -14.485 2.361 -11.504 0.44 20.60 178 SER B O 1
ATOM 4541 N N . GLY B 1 142 ? -13.440 4.322 -11.872 1.00 16.92 179 GLY B N 1
ATOM 4542 C CA . GLY B 1 142 ? -14.204 4.992 -10.834 1.00 18.38 179 GLY B CA 1
ATOM 4543 C C . GLY B 1 142 ? -15.675 5.080 -11.177 1.00 22.29 179 GLY B C 1
ATOM 4544 O O . GLY B 1 142 ? -16.530 4.953 -10.298 1.00 20.82 179 GLY B O 1
ATOM 4548 N N . SER B 1 143 ? -15.987 5.319 -12.449 1.00 18.11 180 SER B N 1
ATOM 4549 C CA . SER B 1 143 ? -17.395 5.365 -12.844 1.00 18.64 180 SER B CA 1
ATOM 4550 C C . SER B 1 143 ? -18.085 4.004 -12.695 1.00 17.69 180 SER B C 1
ATOM 4551 O O . SER B 1 143 ? -19.268 3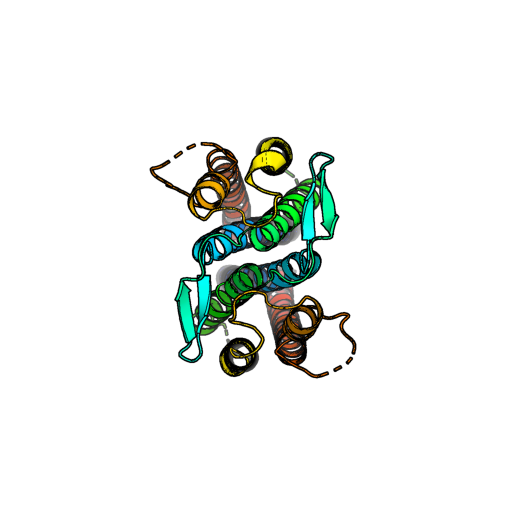.945 -12.333 1.00 17.84 180 SER B O 1
ATOM 4559 N N . LEU B 1 144 ? -17.382 2.909 -12.934 1.00 16.77 181 LEU B N 1
ATOM 4560 C CA . LEU B 1 144 ? -17.971 1.584 -12.754 1.00 17.33 181 LEU B CA 1
ATOM 4561 C C . LEU B 1 144 ? -18.079 1.230 -11.291 1.00 18.65 181 LEU B C 1
ATOM 4562 O O . LEU B 1 144 ? -19.045 0.570 -10.893 1.00 21.80 181 LEU B O 1
ATOM 4578 N N . GLU B 1 145 ? -17.109 1.653 -10.471 1.00 19.38 182 GLU B N 1
ATOM 4579 C CA . GLU B 1 145 ? -17.253 1.486 -9.029 1.00 25.89 182 GLU B CA 1
ATOM 4580 C C . GLU B 1 145 ? -18.489 2.219 -8.498 1.00 22.98 182 GLU B C 1
ATOM 4581 O O . GLU B 1 145 ? -19.203 1.705 -7.624 1.00 24.71 182 GLU B O 1
ATOM 4593 N N . SER B 1 146 ? -18.741 3.436 -8.971 1.00 20.72 183 SER B N 1
ATOM 4594 C CA . SER B 1 146 ? -19.918 4.165 -8.509 1.00 21.94 183 SER B CA 1
ATOM 4595 C C . SER B 1 146 ? -21.201 3.492 -8.982 1.00 21.11 183 SER B C 1
ATOM 4596 O O . SER B 1 146 ? -22.191 3.412 -8.242 1.00 21.85 183 SER B O 1
ATOM 4604 N N . LEU B 1 147 ? -21.210 3.005 -10.209 1.00 18.24 184 LEU B N 1
ATOM 4605 C CA . LEU B 1 147 ? -22.367 2.277 -10.709 1.00 19.55 184 LEU B CA 1
ATOM 4606 C C . LEU B 1 147 ? -22.572 0.991 -9.921 1.00 18.64 184 LEU B C 1
ATOM 4607 O O . LEU B 1 147 ? -23.695 0.677 -9.514 1.00 21.84 184 LEU B O 1
ATOM 4623 N N . SER B 1 148 ? -21.492 0.251 -9.673 1.00 20.04 185 SER B N 1
ATOM 4624 C CA . SER B 1 148 ? -21.569 -0.971 -8.883 1.00 20.40 185 SER B CA 1
ATOM 4625 C C . SER B 1 148 ? -22.118 -0.701 -7.488 1.00 25.46 185 SER B C 1
ATOM 4626 O O . SER B 1 148 ? -22.998 -1.425 -6.992 1.00 22.36 185 SER B O 1
ATOM 4634 N N . LYS B 1 149 ? -21.628 0.358 -6.851 1.00 21.50 186 LYS B N 1
ATOM 4635 C CA . LYS B 1 149 ? -22.101 0.673 -5.508 1.00 19.31 186 LYS B CA 1
ATOM 4636 C C . LYS B 1 149 ? -23.591 0.949 -5.520 1.00 24.47 186 LYS B C 1
ATOM 4637 O O . LYS B 1 149 ? -24.323 0.472 -4.639 1.00 21.76 186 LYS B O 1
ATOM 4656 N N . ALA B 1 150 ? -24.071 1.696 -6.520 1.00 22.81 187 ALA B N 1
ATOM 4657 C CA . ALA B 1 150 ? -25.499 1.990 -6.600 1.00 22.72 187 ALA B CA 1
ATOM 4658 C C . ALA B 1 150 ? -26.313 0.722 -6.845 1.00 20.42 187 ALA B C 1
ATOM 4659 O O . ALA B 1 150 ? -27.367 0.531 -6.227 1.00 20.97 187 ALA B O 1
ATOM 4666 N N . ALA B 1 151 ? -25.853 -0.145 -7.742 1.00 20.75 188 ALA B N 1
ATOM 4667 C CA . ALA B 1 151 ? -26.578 -1.381 -8.029 1.00 19.91 188 ALA B CA 1
ATOM 4668 C C . ALA B 1 151 ? -26.600 -2.284 -6.804 1.00 21.04 188 ALA B C 1
ATOM 4669 O O . ALA B 1 151 ? -27.624 -2.910 -6.506 1.00 20.87 188 ALA B O 1
ATOM 4676 N N . LYS B 1 152 ? -25.469 -2.379 -6.090 1.00 19.05 189 LYS B N 1
ATOM 4677 C CA . LYS B 1 152 ? -25.438 -3.177 -4.870 1.00 23.88 189 LYS B CA 1
ATOM 4678 C C . LYS B 1 152 ? -26.394 -2.639 -3.831 1.00 23.39 189 LYS B C 1
ATOM 4679 O O . LYS B 1 152 ? -27.033 -3.414 -3.104 1.00 20.28 189 LYS B O 1
ATOM 4698 N N . GLU B 1 153 ? -26.455 -1.317 -3.685 1.00 20.24 190 GLU B N 1
ATOM 4699 C CA . GLU B 1 153 ? -27.353 -0.726 -2.700 1.00 22.17 190 GLU B CA 1
ATOM 4700 C C . GLU B 1 153 ? -28.809 -1.039 -3.033 1.00 18.85 190 GLU B C 1
ATOM 4701 O O . GLU B 1 153 ? -29.587 -1.436 -2.151 1.00 20.34 190 GLU B O 1
ATOM 4713 N N . MET B 1 154 ? -29.177 -0.954 -4.323 1.00 21.64 191 MET B N 1
ATOM 4714 C CA . MET B 1 154 ? -30.545 -1.257 -4.707 1.00 23.15 191 MET B CA 1
ATOM 4715 C C . MET B 1 154 ? -30.908 -2.716 -4.421 1.00 18.78 191 MET B C 1
ATOM 4716 O O . MET B 1 154 ? -32.005 -2.988 -3.896 1.00 21.30 191 MET B O 1
ATOM 4730 N N . LEU B 1 155 ? -30.021 -3.670 -4.730 1.00 20.50 192 LEU B N 1
ATOM 4731 C CA . LEU B 1 155 ? -30.289 -5.064 -4.340 1.00 18.44 192 LEU B CA 1
ATOM 4732 C C . LEU B 1 155 ? -30.393 -5.221 -2.818 1.00 19.70 192 LEU B C 1
ATOM 4733 O O . LEU B 1 155 ? -31.326 -5.860 -2.302 1.00 19.31 192 LEU B O 1
ATOM 4749 N N . ALA B 1 156 ? -29.392 -4.715 -2.080 1.00 20.42 193 ALA B N 1
ATOM 4750 C CA . ALA B 1 156 ? -29.410 -4.895 -0.628 1.00 21.85 193 ALA B CA 1
ATOM 4751 C C . ALA B 1 156 ? -30.674 -4.314 -0.023 1.00 26.82 193 ALA B C 1
ATOM 4752 O O . ALA B 1 156 ? -31.290 -4.922 0.865 1.00 23.59 193 ALA B O 1
ATOM 4759 N N . ASN B 1 157 ? -31.100 -3.149 -0.506 1.00 21.26 194 ASN B N 1
ATOM 4760 C CA . ASN B 1 157 ? -32.255 -2.502 0.098 1.00 22.57 194 ASN B CA 1
ATOM 4761 C C . ASN B 1 157 ? -33.553 -3.236 -0.237 1.00 19.58 194 ASN B C 1
ATOM 4762 O O . ASN B 1 157 ? -34.456 -3.294 0.592 1.00 22.16 194 ASN B O 1
ATOM 4773 N N . SER B 1 158 ? -33.639 -3.836 -1.427 1.00 23.23 195 SER B N 1
ATOM 4774 C CA . SER B 1 158 ? -34.800 -4.651 -1.762 1.00 23.63 195 SER B CA 1
ATOM 4775 C C . SER B 1 158 ? -34.859 -5.902 -0.902 1.00 21.34 195 SER B C 1
ATOM 4776 O O . SER B 1 158 ? -35.929 -6.286 -0.423 1.00 23.79 195 SER B O 1
ATOM 4784 N N . VAL B 1 159 ? -33.713 -6.562 -0.704 1.00 20.87 196 VAL B N 1
ATOM 4785 C CA . VAL B 1 159 ? -33.718 -7.742 0.156 1.00 21.81 196 VAL B CA 1
ATOM 4786 C C . VAL B 1 159 ? -34.111 -7.371 1.587 1.00 21.98 196 VAL B C 1
ATOM 4787 O O . VAL B 1 159 ? -34.837 -8.105 2.254 1.00 23.01 196 VAL B O 1
ATOM 4800 N N . LYS B 1 160 ? -33.596 -6.256 2.103 1.00 21.25 197 LYS B N 1
ATOM 4801 C CA . LYS B 1 160 ? -33.956 -5.820 3.451 1.00 21.68 197 LYS B CA 1
ATOM 4802 C C . LYS B 1 160 ? -35.460 -5.616 3.621 1.00 22.08 197 LYS B C 1
ATOM 4803 O O . LYS B 1 160 ? -35.973 -5.708 4.739 1.00 22.76 197 LYS B O 1
ATOM 4822 N N . GLU B 1 161 ? -36.187 -5.354 2.539 1.00 24.05 198 GLU B N 1
ATOM 4823 C CA . GLU B 1 161 ? -37.617 -5.124 2.661 1.00 23.99 198 GLU B CA 1
ATOM 4824 C C . GLU B 1 161 ? -38.374 -6.388 3.037 1.00 24.61 198 GLU B C 1
ATOM 4825 O O . GLU B 1 161 ? -39.492 -6.301 3.558 1.00 26.39 198 GLU B O 1
ATOM 4837 N N . LEU B 1 162 ? -37.795 -7.559 2.747 1.00 27.33 199 LEU B N 1
ATOM 4838 C CA . LEU B 1 162 ? -38.525 -8.814 2.928 1.00 32.08 199 LEU B CA 1
ATOM 4839 C C . LEU B 1 162 ? -38.956 -9.022 4.365 1.00 37.45 199 LEU B C 1
ATOM 4840 O O . LEU B 1 162 ? -40.007 -9.622 4.615 1.00 34.71 199 LEU B O 1
ATOM 4856 N N . THR B 1 163 ? -38.136 -8.593 5.323 1.00 28.29 200 THR B N 1
ATOM 4857 C CA . THR B 1 163 ? -38.389 -8.876 6.729 1.00 34.79 200 THR B CA 1
ATOM 4858 C C . THR B 1 163 ? -38.914 -7.667 7.476 1.00 38.77 200 THR B C 1
ATOM 4859 O O . THR B 1 163 ? -38.979 -7.700 8.707 1.00 45.45 200 THR B O 1
ATOM 4870 N N . SER B 1 164 ? -39.265 -6.600 6.770 1.00 51.10 201 SER B N 1
ATOM 4871 C CA . SER B 1 164 ? -39.868 -5.455 7.421 1.00 63.55 201 SER B CA 1
ATOM 4872 C C . SER B 1 164 ? -41.257 -5.839 7.932 1.00 65.44 201 SER B C 1
ATOM 4873 O O . SER B 1 164 ? -41.957 -6.631 7.290 1.00 47.49 201 SER B O 1
ATOM 4881 N N . PRO B 1 165 ? -41.677 -5.325 9.103 1.00 71.21 202 PRO B N 1
ATOM 4882 C CA . PRO B 1 165 ? -43.009 -5.679 9.600 1.00 79.77 202 PRO B CA 1
ATOM 4883 C C . PRO B 1 165 ? -44.122 -4.774 9.072 1.00 79.27 202 PRO B C 1
ATOM 4884 O O . PRO B 1 165 ? -44.110 -4.388 7.906 1.00 70.05 202 PRO B O 1
#

Secondary structure (DSSP, 8-state):
--HHHHHHHHHHHHHHHHHHHHHHHHHHHHHHHHHTTTEEE-TTSSEEE--S--HHHHHHHHHHHHHHHHHHHH----TTHHHHHHHHHHHHHHHHHHHHTHHHHSSTT--HHHHHHHH-TT----SSHHHHHHHHHHHHHHHHHHHHHHHHHHHTT-/-HHHHHHHHHHHHHHHHHHHHHHHHHHHHHHHHTTTTEEE-TTSSEEE--S--HHHHHHHHHHHHHHHHHHHT----HHHHHHHHHHHHHHHHHHHHTHHHHSSTT--HHHHHHHH-TT-----SHHHHHHHHHHHHHHHHHHHHHHHHHHHGGG--

InterPro domains:
  IPR001800 Lipoprotein, OspC-type [PF01441] (41-203)
  IPR036437 Outer surface protein C-like superfamily [G3DSA:1.20.120.240] (37-211)
  IPR036437 Outer surface protein C-like superfamily [SSF63515] (40-202)

Organism: Borreliella burgdorferi (NCBI:txid139)

Solvent-accessible surface area: 13854 Å² total; per-residue (Å²): 113,82,45,90,107,5,17,133,90,1,69,64,11,11,57,16,5,19,29,0,48,20,0,46,2,0,8,42,0,0,41,17,0,5,120,0,9,3,57,61,1,70,86,92,20,51,48,7,112,23,52,57,31,0,0,0,1,0,0,0,0,17,14,0,0,58,28,0,22,104,54,3,65,144,28,88,37,164,55,4,125,148,74,8,62,47,0,65,113,23,0,54,69,0,14,64,66,1,57,85,24,59,68,68,0,9,74,103,20,1,47,21,105,23,0,70,64,0,0,43,69,91,42,109,176,31,31,0,8,65,30,0,61,119,0,15,36,19,1,102,43,0,6,126,18,2,104,106,67,14,56,67,7,14,125,72,3,131,115,48,93,109,17,21,125,101,1,56,64,12,13,57,45,4,17,26,0,49,26,0,37,2,0,8,38,0,0,35,18,0,4,120,0,4,2,60,54,1,78,83,100,22,54,50,10,106,34,51,62,37,0,0,0,0,0,0,0,0,18,16,0,0,61,27,0,24,90,47,1,59,139,65,186,76,5,170,138,74,22,59,49,0,69,116,11,0,62,72,0,13,62,71,0,56,83,27,62,68,72,0,9,78,129,22,0,52,32,104,21,0,72,48,0,0,50,57,99,38,112,86,90,30,0,17,114,37,0,74,139,0,7,34,18,2,100,36,0,11,132,12,2,108,99,66,13,49,60,4,13,136,64,4,68,72,180

Nearest PDB structures (foldseek):
  7uj2-assembly1_A  TM=1.006E+00  e=3.333E-24  Borreliella burgdorferi 297
  1ggq-assembly1_A  TM=9.822E-01  e=1.005E-16  Borreliella burgdorferi B31
  7uj6-assembly1_B  TM=9.866E-01  e=1.408E-16  Borreliella burgdorferi 297
  1g5z-assembly1_A-2  TM=9.716E-01  e=2.780E-15  Borreliella burgdorferi
  9bif-assembly3_M  TM=9.766E-01  e=2.348E-15  Borreliella burgdorferi B31

Sequence (315 aa):
PNLTEISSKKITDSNAVLLAVKEVEALLSSIDELAKAIGKKIKNDGSLGDEANHNESLLAGAYTTISTLITQKLSKLNGEGLKEKIAAAKKCSEEFSTKLKDNHAQLGIQGVTDENAKKAILKANAKDKGVEELEKLSGSLESLSKAAKEMLANSVKELTNLTEISKKITDSNAVLLAVKEVEALLSSIDELAKAIGKKIKNDGSLGDEANHNESLLAGAYTISTLITQKLSKLEGLKEKIAAAKKCSEEFSTKLKDNHAQLGIIQGVTDENAK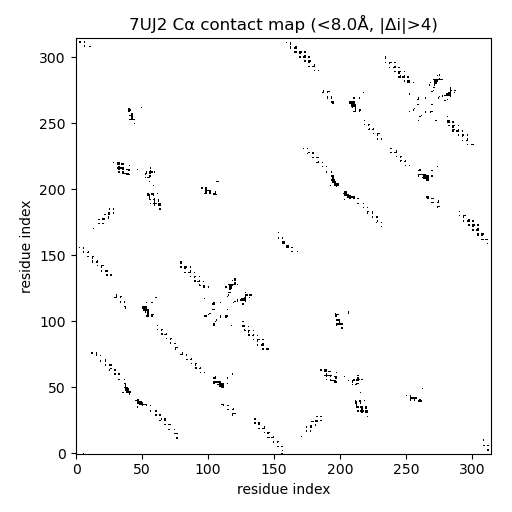KAILKANAADKGVVEELEEKLSSGSLESLSKAAKEMLANSVKELTSP

Radius of gyration: 20.51 Å; Cα contacts (8 Å, |Δi|>4): 572; chains: 2; bounding box: 57×40×49 Å